Protein AF-A0A5C0SHH7-F1 (afdb_monomer_lite)

Foldseek 3Di:
DDDDQVLVLVLCQLQVCVVNLQWDFWCQADPPRDTQAQRFLDPPPDGQTQGGWTARPVQLEIAGEDEDAAEDDVVVLVSQVVSLVSQLVDDPVVVVVSCVTRNPNDSPYQAEYEYQHYDPVSVVSCVVSNYHYDHDDPCVPDPDHDPDSVSVVVVSVLVVCVQPFDVDGPVCQVVLLVVVVVLVQVLQVVLPPPQKDKDPDDDDQPADPQVQDNWGFPGARIFIGGNNFTLKGKTAGPDPLRHGDSFWTKIKGAQRCQQVCVDPDPVLSVVLQVVLVVLCVVVVFDFSDDPSRITMGIDTPVCSVDSVSVSVPVSVVSVSSVVSNVVSCVVVNDPDD

Sequence (337 aa):
MNLLEKDIEDIIYNSPWLLDERYVIPKIKGSRDEFGRQINIGRNGLNRYIDLLFKDTRDNRPVIVELKKESLIRENIAQILEYRALVVSMDDENKIKWQNEFGQNYYCPKLILVGTSASEEVKISANLSGVEIRSLVGIEDLEVNFRDINDINDKLNNWNRFLNTGNRTLEDRDEWIEEIYDWIKDIVDEYGNEEVTTINKLCTTSSRNAWITDIVFPFINIPLYYKDRCLCGLYEYYDEEISFSDEYIYFDFAVQSIRYNEYENDEVLEEMENKVNELLINKEYNILNFEDGIATVKISRSILNDYNEFKDVLIPLIDDAVYINDEIIEIFGDIEE

Radius of gyration: 27.12 Å; chains: 1; bounding box: 64×40×71 Å

Secondary structure (DSSP, 8-state):
----HHHHHHHHHH-GGGT-TTEE--S-B-GGG-BSEEEE---TT---EEEEEEEETTT--EEEEEE-SSEE-HHHHHHHHHHHHHHHT--HHHHHHHHHHHGGGGGS-EEEEEESEE-HHHHHHHHHTTEEEEE---GGG-SS---SHHHHHHHHHHHHHHHT-SSS-HHHHHHHHHHHHHHHHHHHHHH--TTEEE-SSPPP-SSS--SSSS---SS-EEEEEETTEEEEEEE---SSSS---SSEEEEEEE-HHHHTT----HHHHHHHHHHHHHHHHHTT--EEEEETTEEEEEEEGGGGG-HHHHHHHHHHHHHHHHHHHHHHHHHH-----

Structure (mmCIF, N/CA/C/O backbone):
data_AF-A0A5C0SHH7-F1
#
_entry.id   AF-A0A5C0SHH7-F1
#
loop_
_atom_site.group_PDB
_atom_site.id
_atom_site.type_symbol
_atom_site.label_atom_id
_atom_site.label_alt_id
_atom_site.label_comp_id
_atom_site.label_asym_id
_atom_site.label_entity_id
_atom_site.label_seq_id
_atom_site.pdbx_PDB_ins_code
_atom_site.Cartn_x
_atom_site.Cartn_y
_atom_site.Cartn_z
_atom_site.occupancy
_atom_site.B_iso_or_equiv
_atom_site.auth_seq_id
_atom_site.auth_comp_id
_atom_site.auth_asym_id
_atom_site.auth_atom_id
_atom_site.pdbx_PDB_model_num
ATOM 1 N N . MET A 1 1 ? 19.622 18.533 0.332 1.00 62.72 1 MET A N 1
ATOM 2 C CA . MET A 1 1 ? 20.447 17.307 0.488 1.00 62.72 1 MET A CA 1
ATOM 3 C C . MET A 1 1 ? 21.050 16.933 -0.867 1.00 62.72 1 MET A C 1
ATOM 5 O O . MET A 1 1 ? 20.374 17.137 -1.863 1.00 62.72 1 MET A O 1
ATOM 9 N N . ASN A 1 2 ? 22.298 16.453 -0.948 1.00 66.56 2 ASN A N 1
ATOM 10 C CA . ASN A 1 2 ? 22.946 16.153 -2.238 1.00 66.56 2 ASN A CA 1
ATOM 11 C C . ASN A 1 2 ? 22.972 14.637 -2.498 1.00 66.56 2 ASN A C 1
ATOM 13 O O . ASN A 1 2 ? 23.944 13.978 -2.141 1.00 66.56 2 ASN A O 1
ATOM 17 N N . LEU A 1 3 ? 21.902 14.099 -3.090 1.00 70.12 3 LEU A N 1
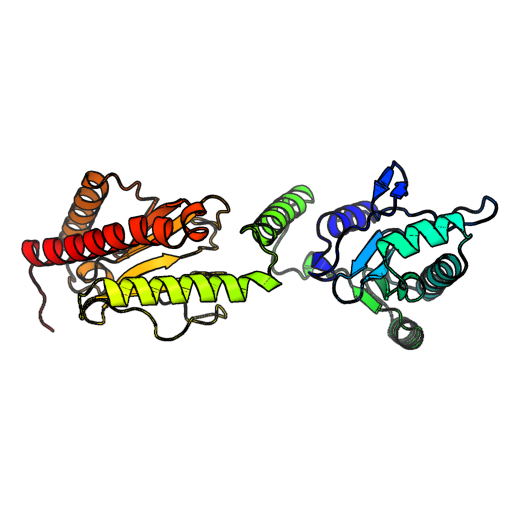ATOM 18 C CA . LEU A 1 3 ? 21.799 12.679 -3.457 1.00 70.12 3 LEU A CA 1
ATOM 19 C C . LEU A 1 3 ? 22.682 12.353 -4.669 1.00 70.12 3 LEU A C 1
ATOM 21 O O . LEU A 1 3 ? 22.804 13.158 -5.597 1.00 70.12 3 LEU A O 1
ATOM 25 N N . LEU A 1 4 ? 23.312 11.185 -4.681 1.00 79.75 4 LEU A N 1
ATOM 26 C CA . LEU A 1 4 ? 23.973 10.618 -5.855 1.00 79.75 4 LEU A CA 1
ATOM 27 C C . LEU A 1 4 ? 22.944 9.914 -6.752 1.00 79.75 4 LEU A C 1
ATOM 29 O O . LEU A 1 4 ? 21.893 9.485 -6.290 1.00 79.75 4 LEU A O 1
ATOM 33 N N . GLU A 1 5 ? 23.261 9.747 -8.038 1.00 78.75 5 GLU A N 1
ATOM 34 C CA . GLU A 1 5 ? 22.414 8.976 -8.970 1.00 78.75 5 GLU A CA 1
ATOM 35 C C . GLU A 1 5 ? 22.193 7.541 -8.476 1.00 78.75 5 GLU A C 1
ATOM 37 O O . GLU A 1 5 ? 21.086 7.020 -8.541 1.00 78.75 5 GLU A O 1
ATOM 42 N N . LYS A 1 6 ? 23.229 6.956 -7.866 1.00 85.25 6 LYS A N 1
ATOM 43 C CA . LYS A 1 6 ? 23.148 5.654 -7.208 1.00 85.25 6 LYS A CA 1
ATOM 44 C C . LYS A 1 6 ? 22.151 5.634 -6.041 1.00 85.25 6 LYS A C 1
ATOM 46 O O . LYS A 1 6 ? 21.474 4.632 -5.865 1.00 85.25 6 LYS A O 1
ATOM 51 N N . ASP A 1 7 ? 22.043 6.714 -5.266 1.00 83.25 7 ASP A N 1
ATOM 52 C CA . ASP A 1 7 ? 21.094 6.765 -4.145 1.00 83.25 7 ASP A CA 1
ATOM 53 C C . ASP A 1 7 ? 19.651 6.766 -4.674 1.00 83.25 7 ASP A C 1
ATOM 55 O O . ASP A 1 7 ? 18.785 6.094 -4.128 1.00 83.25 7 ASP A O 1
ATOM 59 N N . ILE A 1 8 ? 19.403 7.473 -5.784 1.00 83.31 8 ILE A N 1
ATOM 60 C CA . ILE A 1 8 ? 18.105 7.475 -6.477 1.00 83.31 8 ILE A CA 1
ATOM 61 C C . ILE A 1 8 ? 17.796 6.085 -7.043 1.00 83.31 8 ILE A C 1
ATOM 63 O O . ILE A 1 8 ? 16.676 5.596 -6.909 1.00 83.31 8 ILE A O 1
ATOM 67 N N . GLU A 1 9 ? 18.789 5.442 -7.658 1.00 89.06 9 GLU A N 1
ATOM 68 C CA . GLU A 1 9 ? 18.674 4.069 -8.144 1.00 89.06 9 GLU A CA 1
ATOM 69 C C . GLU A 1 9 ? 18.325 3.103 -7.004 1.00 89.06 9 GLU A C 1
ATOM 71 O O . GLU A 1 9 ? 17.389 2.321 -7.145 1.00 89.06 9 GLU A O 1
ATOM 76 N N . ASP A 1 10 ? 19.025 3.193 -5.868 1.00 88.69 10 ASP A N 1
ATOM 77 C CA . ASP A 1 10 ? 18.775 2.380 -4.673 1.00 88.69 10 ASP A CA 1
ATOM 78 C C . ASP A 1 10 ? 17.356 2.620 -4.122 1.00 88.69 10 ASP A C 1
ATOM 80 O O . ASP A 1 10 ? 16.652 1.660 -3.809 1.00 88.69 10 ASP A O 1
ATOM 84 N N . ILE A 1 11 ? 16.898 3.874 -4.052 1.00 87.06 11 ILE A N 1
ATOM 85 C CA . ILE A 1 11 ? 15.542 4.224 -3.599 1.00 87.06 11 ILE A CA 1
ATOM 86 C C . ILE A 1 11 ? 14.476 3.590 -4.501 1.00 87.06 11 ILE A C 1
ATOM 88 O O . ILE A 1 11 ? 13.588 2.893 -4.009 1.00 87.06 11 ILE A O 1
ATOM 92 N N . ILE A 1 12 ? 14.563 3.806 -5.818 1.00 89.25 12 ILE A N 1
ATOM 93 C CA . ILE A 1 12 ? 13.553 3.326 -6.773 1.00 89.25 12 ILE A CA 1
ATOM 94 C C . ILE A 1 12 ? 13.583 1.798 -6.868 1.00 89.25 12 ILE A C 1
ATOM 96 O O . ILE A 1 12 ? 12.531 1.168 -6.924 1.00 89.25 12 ILE A O 1
ATOM 100 N N . TYR A 1 13 ? 14.769 1.185 -6.858 1.00 91.50 13 TYR A N 1
ATOM 101 C CA . TYR A 1 13 ? 14.910 -0.269 -6.897 1.00 91.50 13 TYR A CA 1
ATOM 102 C C . TYR A 1 13 ? 14.240 -0.949 -5.698 1.00 91.50 13 TYR A C 1
ATOM 104 O O . TYR A 1 13 ? 13.541 -1.946 -5.868 1.00 91.50 13 TYR A O 1
ATOM 112 N N . ASN A 1 14 ? 14.424 -0.391 -4.499 1.00 88.25 14 ASN A N 1
ATOM 113 C CA . ASN A 1 14 ? 13.832 -0.927 -3.274 1.00 88.25 14 ASN A CA 1
ATOM 114 C C . ASN A 1 14 ? 12.362 -0.524 -3.085 1.00 88.25 14 ASN A C 1
ATOM 116 O O . ASN A 1 14 ? 11.688 -1.098 -2.237 1.00 88.25 14 ASN A O 1
ATOM 120 N N . SER A 1 15 ? 11.863 0.450 -3.852 1.00 87.06 15 SER A N 1
ATOM 121 C CA . SER A 1 15 ? 10.484 0.946 -3.766 1.00 87.06 15 SER A CA 1
ATOM 122 C C . SER A 1 15 ? 9.886 1.196 -5.164 1.00 87.06 15 SER A C 1
ATOM 124 O O . SER A 1 15 ? 9.603 2.346 -5.512 1.00 87.06 15 SER A O 1
ATOM 126 N N . PRO A 1 16 ? 9.676 0.154 -6.001 1.00 88.62 16 PRO A N 1
ATOM 127 C CA . PRO A 1 16 ? 9.214 0.329 -7.387 1.00 88.62 16 PRO A CA 1
ATOM 128 C C . PRO A 1 16 ? 7.859 1.041 -7.512 1.00 88.62 16 PRO A C 1
ATOM 130 O O . PRO A 1 16 ? 7.596 1.702 -8.520 1.00 88.62 16 PRO A O 1
ATOM 133 N N . TRP A 1 17 ? 7.033 0.962 -6.463 1.00 83.56 17 TRP A N 1
ATOM 134 C CA . TRP A 1 17 ? 5.740 1.641 -6.345 1.00 83.56 17 TRP A CA 1
ATOM 135 C C . TRP A 1 17 ? 5.834 3.171 -6.436 1.00 83.56 17 TRP A C 1
ATOM 137 O O . TRP A 1 17 ? 4.855 3.815 -6.800 1.00 83.56 17 TRP A O 1
ATOM 147 N N . LEU A 1 18 ? 7.017 3.760 -6.202 1.00 83.88 18 LEU A N 1
ATOM 148 C CA . LEU A 1 18 ? 7.277 5.183 -6.466 1.00 83.88 18 LEU A CA 1
ATOM 149 C C . LEU A 1 18 ? 7.069 5.551 -7.946 1.00 83.88 18 LEU A C 1
ATOM 151 O O . LEU A 1 18 ? 6.826 6.712 -8.280 1.00 83.88 18 LEU A O 1
ATOM 155 N N . LEU A 1 19 ? 7.182 4.571 -8.846 1.00 86.88 19 LEU A N 1
ATOM 156 C CA . LEU A 1 19 ? 6.855 4.719 -10.259 1.00 86.88 19 LEU A CA 1
ATOM 157 C C . LEU A 1 19 ? 5.445 4.192 -10.554 1.00 86.88 19 LEU A C 1
ATOM 159 O O . LEU A 1 19 ? 4.655 4.893 -11.187 1.00 86.88 19 LEU A O 1
ATOM 163 N N . ASP A 1 20 ? 5.120 2.978 -10.121 1.00 86.81 20 ASP A N 1
ATOM 164 C CA . ASP A 1 20 ? 3.790 2.380 -10.285 1.00 86.81 20 ASP A CA 1
ATOM 165 C C . ASP A 1 20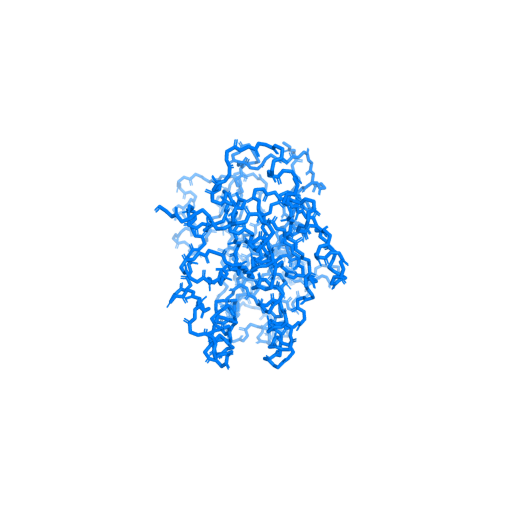 ? 3.657 1.176 -9.342 1.00 86.81 20 ASP A C 1
ATOM 167 O O . ASP A 1 20 ? 4.569 0.350 -9.270 1.00 86.81 20 ASP A O 1
ATOM 171 N N . GLU A 1 21 ? 2.536 1.054 -8.627 1.00 80.25 21 GLU A N 1
ATOM 172 C CA . GLU A 1 21 ? 2.278 -0.027 -7.657 1.00 80.25 21 GLU A CA 1
ATOM 173 C C . GLU A 1 21 ? 2.362 -1.436 -8.271 1.00 80.25 21 GLU A C 1
ATOM 175 O O . GLU A 1 21 ? 2.629 -2.412 -7.574 1.00 80.25 21 GLU A O 1
ATOM 180 N N . ARG A 1 22 ? 2.189 -1.542 -9.594 1.00 85.12 22 ARG A N 1
ATOM 181 C CA . ARG A 1 22 ? 2.182 -2.805 -10.346 1.00 85.12 22 ARG A CA 1
ATOM 182 C C . ARG A 1 22 ? 3.550 -3.181 -10.903 1.00 85.12 22 ARG A C 1
ATOM 184 O O . ARG A 1 22 ? 3.676 -4.163 -11.641 1.00 85.12 22 ARG A O 1
ATOM 191 N N . TYR A 1 23 ? 4.579 -2.384 -10.625 1.00 92.56 23 TYR A N 1
ATOM 192 C CA . TYR A 1 23 ? 5.938 -2.677 -11.057 1.00 92.56 23 TYR A CA 1
ATOM 193 C C . TYR A 1 23 ? 6.623 -3.608 -10.066 1.00 92.56 23 TYR A C 1
ATOM 195 O O . TYR A 1 23 ? 6.760 -3.312 -8.885 1.00 92.56 23 TYR A O 1
ATOM 203 N N . VAL A 1 24 ? 7.107 -4.738 -10.578 1.00 92.75 24 VAL A N 1
ATOM 204 C CA . VAL A 1 24 ? 7.846 -5.734 -9.797 1.00 92.75 24 VAL A CA 1
ATOM 205 C C . VAL A 1 24 ? 9.228 -5.971 -10.392 1.00 92.75 24 VAL A C 1
ATOM 207 O O . VAL A 1 24 ? 9.452 -5.768 -11.588 1.00 92.75 24 VAL A O 1
ATOM 210 N N . ILE A 1 25 ? 10.175 -6.419 -9.568 1.00 95.81 25 ILE A N 1
ATOM 211 C CA . ILE A 1 25 ? 11.531 -6.746 -10.023 1.00 95.81 25 ILE A CA 1
ATOM 212 C C . ILE A 1 25 ? 11.481 -8.046 -10.857 1.00 95.81 25 ILE A C 1
ATOM 214 O O . ILE A 1 25 ? 11.070 -9.088 -10.341 1.00 95.81 25 ILE A O 1
ATOM 218 N N . PRO A 1 26 ? 11.894 -8.029 -12.138 1.00 96.38 26 PRO A N 1
ATOM 219 C CA . PRO A 1 26 ? 11.845 -9.185 -13.020 1.00 96.38 26 PRO A CA 1
ATOM 220 C C . PRO A 1 26 ? 13.000 -10.140 -12.746 1.00 96.38 26 PRO A C 1
ATOM 222 O O . PRO A 1 26 ? 14.091 -9.728 -12.356 1.00 96.38 26 PRO A O 1
ATOM 225 N N . LYS A 1 27 ? 12.847 -11.413 -13.113 1.00 95.69 27 LYS A N 1
ATOM 226 C CA . LYS A 1 27 ? 13.907 -12.436 -12.980 1.00 95.69 27 LYS A CA 1
ATOM 227 C C . LYS A 1 27 ? 15.004 -12.343 -14.054 1.00 95.69 27 LYS A C 1
ATOM 229 O O . LYS A 1 27 ? 15.600 -13.343 -14.463 1.00 95.69 27 LYS A O 1
ATOM 234 N N . ILE A 1 28 ? 15.327 -11.131 -14.501 1.00 94.75 28 ILE A N 1
ATOM 235 C CA . ILE A 1 28 ? 16.444 -10.852 -15.406 1.00 94.75 28 ILE A CA 1
ATOM 236 C C . ILE A 1 28 ? 17.625 -10.333 -14.598 1.00 94.75 28 ILE A C 1
ATOM 238 O O . ILE A 1 28 ? 17.608 -9.213 -14.108 1.00 94.75 28 ILE A O 1
ATOM 242 N N . LYS A 1 29 ? 18.665 -11.156 -14.473 1.00 93.12 29 LYS A N 1
ATOM 243 C CA . LYS A 1 29 ? 19.927 -10.751 -13.843 1.00 93.12 29 LYS A CA 1
ATOM 244 C C . LYS A 1 29 ? 20.678 -9.706 -14.665 1.00 93.12 29 LYS A C 1
ATOM 246 O O . LYS A 1 29 ? 20.851 -9.912 -15.870 1.00 93.12 29 LYS A O 1
ATOM 251 N N . GLY A 1 30 ? 21.171 -8.672 -13.999 1.00 90.06 30 GLY A N 1
ATOM 252 C CA . GLY A 1 30 ? 22.152 -7.731 -14.516 1.00 90.06 30 GLY A CA 1
ATOM 253 C C . GLY A 1 30 ? 23.492 -7.872 -13.813 1.00 90.06 30 GLY A C 1
ATOM 254 O O . GLY A 1 30 ? 24.002 -8.979 -13.619 1.00 90.06 30 GLY A O 1
ATOM 255 N N . SER A 1 31 ? 24.100 -6.738 -13.482 1.00 86.19 31 SER A N 1
ATOM 256 C CA . SER A 1 31 ? 25.417 -6.708 -12.851 1.00 86.19 31 SER A CA 1
ATOM 257 C C . SER A 1 31 ? 25.362 -7.270 -11.427 1.00 86.19 31 SER A C 1
ATOM 259 O O . SER A 1 31 ? 24.367 -7.120 -10.730 1.00 86.19 31 SER A O 1
ATOM 261 N N . ARG A 1 32 ? 26.445 -7.928 -10.985 1.00 84.62 32 ARG A N 1
ATOM 262 C CA . ARG A 1 32 ? 26.576 -8.502 -9.625 1.00 84.62 32 ARG A CA 1
ATOM 263 C C . ARG A 1 32 ? 25.482 -9.510 -9.236 1.00 84.62 32 ARG A C 1
ATOM 265 O O . ARG A 1 32 ? 25.215 -9.682 -8.054 1.00 84.62 32 ARG A O 1
ATOM 272 N N . ASP A 1 33 ? 24.887 -10.185 -10.222 1.00 85.56 33 ASP A N 1
ATOM 273 C CA . ASP A 1 33 ? 23.789 -11.146 -10.032 1.00 85.56 33 ASP A CA 1
ATOM 274 C C . ASP A 1 33 ? 22.490 -10.543 -9.458 1.00 85.56 33 ASP A C 1
ATOM 276 O O . ASP A 1 33 ? 21.582 -11.292 -9.093 1.00 85.56 33 ASP A O 1
ATOM 280 N N . GLU A 1 34 ? 22.358 -9.213 -9.444 1.00 91.75 34 GLU A N 1
ATOM 281 C CA . GLU A 1 34 ? 21.134 -8.529 -9.025 1.00 91.75 34 GLU A CA 1
ATOM 282 C C . GLU A 1 34 ? 20.069 -8.609 -10.127 1.00 91.75 34 GLU A C 1
ATOM 284 O O . GLU A 1 34 ? 20.360 -8.508 -11.323 1.00 91.75 34 GLU A O 1
ATOM 289 N N . PHE A 1 35 ? 18.818 -8.834 -9.737 1.00 96.00 35 PHE A N 1
ATOM 290 C CA . PHE A 1 35 ? 17.689 -8.888 -10.660 1.00 96.00 35 PHE A CA 1
ATOM 291 C C . PHE A 1 35 ? 17.214 -7.478 -11.005 1.00 96.00 35 PHE A C 1
ATOM 293 O O . PHE A 1 35 ? 17.194 -6.620 -10.140 1.00 96.00 35 PHE A O 1
ATOM 300 N N . GLY A 1 36 ? 16.843 -7.215 -12.257 1.00 95.81 36 GLY A N 1
ATOM 301 C CA . GLY A 1 36 ? 16.252 -5.936 -12.663 1.00 95.81 36 GLY A CA 1
ATOM 302 C C . GLY A 1 36 ? 17.178 -4.716 -12.585 1.00 95.81 36 GLY A C 1
ATOM 303 O O . GLY A 1 36 ? 16.717 -3.610 -12.824 1.00 95.81 36 GLY A O 1
ATOM 304 N N . ARG A 1 37 ? 18.469 -4.876 -12.279 1.00 95.25 37 ARG A N 1
ATOM 305 C CA . ARG A 1 37 ? 19.387 -3.756 -12.040 1.00 95.25 37 ARG A CA 1
ATOM 306 C C . ARG A 1 37 ? 20.651 -3.850 -12.880 1.00 95.25 37 ARG A C 1
ATOM 308 O O . ARG A 1 37 ? 21.265 -4.915 -12.955 1.00 95.25 37 ARG A O 1
ATOM 315 N N . GLN A 1 38 ? 21.060 -2.735 -13.491 1.00 94.12 38 GLN A N 1
ATOM 316 C CA . GLN A 1 38 ? 22.278 -2.640 -14.303 1.00 94.12 38 GLN A CA 1
ATOM 317 C C . GLN A 1 38 ? 22.349 -3.788 -15.329 1.00 94.12 38 GLN A C 1
ATOM 319 O O . GLN A 1 38 ? 23.304 -4.578 -15.354 1.00 94.12 38 GLN A O 1
ATOM 324 N N . ILE A 1 39 ? 21.288 -3.933 -16.133 1.00 94.50 39 ILE A N 1
ATOM 325 C CA . ILE A 1 39 ? 21.103 -5.046 -17.076 1.00 94.50 39 ILE A CA 1
ATOM 326 C C . ILE A 1 39 ? 21.935 -4.803 -18.332 1.00 94.50 39 ILE A C 1
ATOM 328 O O . ILE A 1 39 ? 21.655 -3.870 -19.084 1.00 94.50 39 ILE A O 1
ATOM 332 N N . ASN A 1 40 ? 22.923 -5.662 -18.604 1.00 92.25 40 ASN A N 1
ATOM 333 C CA . ASN A 1 40 ? 23.698 -5.559 -19.840 1.00 92.25 40 ASN A CA 1
ATOM 334 C C . ASN A 1 40 ? 22.876 -6.050 -21.038 1.00 92.25 40 ASN A C 1
ATOM 336 O O . ASN A 1 40 ? 22.551 -7.230 -21.138 1.00 92.25 40 ASN A O 1
ATOM 340 N N . ILE A 1 41 ? 22.588 -5.143 -21.961 1.00 90.50 41 ILE A N 1
ATOM 341 C CA . ILE A 1 41 ? 21.897 -5.393 -23.234 1.00 90.50 41 ILE A CA 1
ATOM 342 C C . ILE A 1 41 ? 22.811 -5.149 -24.442 1.00 90.50 41 ILE A C 1
ATOM 344 O O . ILE A 1 41 ? 22.369 -5.151 -25.593 1.00 90.50 41 ILE A O 1
ATOM 348 N N . GLY A 1 42 ? 24.091 -4.886 -24.185 1.00 85.31 42 GLY A N 1
ATOM 349 C CA . GLY A 1 42 ? 25.080 -4.639 -25.216 1.00 85.31 42 GLY A CA 1
ATOM 350 C C . GLY A 1 42 ? 25.439 -5.893 -26.019 1.00 85.31 42 GLY A C 1
ATOM 351 O O . GLY A 1 42 ? 25.194 -7.026 -25.608 1.00 85.31 42 GLY A O 1
ATOM 352 N N . ARG A 1 43 ? 26.0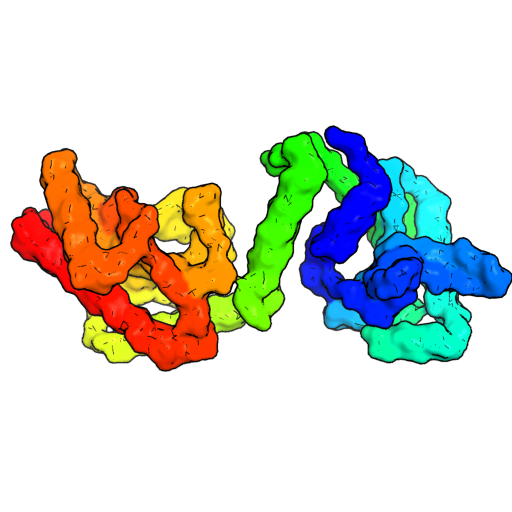25 -5.690 -27.205 1.00 79.75 43 ARG A N 1
ATOM 353 C CA . ARG A 1 43 ? 26.445 -6.768 -28.116 1.00 79.75 43 ARG A CA 1
ATOM 354 C C . ARG A 1 43 ? 27.898 -6.654 -28.514 1.00 79.75 43 ARG A C 1
ATOM 356 O O . ARG A 1 43 ? 28.458 -5.563 -28.537 1.00 79.75 43 ARG A O 1
ATOM 363 N N . ASN A 1 44 ? 28.475 -7.782 -28.931 1.00 74.31 44 ASN A N 1
ATOM 364 C CA . ASN A 1 44 ? 29.803 -7.840 -29.547 1.00 74.31 44 ASN A CA 1
ATOM 365 C C . ASN A 1 44 ? 30.896 -7.184 -28.681 1.00 74.31 44 ASN A C 1
ATOM 367 O O . ASN A 1 44 ? 31.784 -6.511 -29.197 1.00 74.31 44 ASN A O 1
ATOM 371 N N . GLY A 1 45 ? 30.807 -7.344 -27.356 1.00 69.88 45 GLY A N 1
ATOM 372 C CA . GLY A 1 45 ? 31.752 -6.761 -26.398 1.00 69.88 45 GLY A CA 1
ATOM 373 C C . GLY A 1 45 ? 31.528 -5.279 -26.077 1.00 69.88 45 GLY A C 1
ATOM 374 O O . GLY A 1 45 ? 32.274 -4.724 -25.274 1.00 69.88 45 GLY A O 1
ATOM 375 N N . LEU A 1 46 ? 30.512 -4.631 -26.659 1.00 80.69 46 LEU A N 1
ATOM 376 C CA . LEU A 1 46 ? 30.062 -3.314 -26.214 1.00 80.69 46 LEU A CA 1
ATOM 377 C C . LEU A 1 46 ? 29.181 -3.481 -24.983 1.00 80.69 46 LEU A C 1
ATOM 379 O O . LEU A 1 46 ? 28.213 -4.232 -25.020 1.00 80.69 46 LEU A O 1
ATOM 383 N N . ASN A 1 47 ? 29.496 -2.748 -23.922 1.00 85.44 47 ASN A N 1
ATOM 384 C CA . ASN A 1 47 ? 28.681 -2.712 -22.719 1.00 85.44 47 ASN A CA 1
ATOM 385 C C . ASN A 1 47 ? 27.630 -1.598 -22.824 1.00 85.44 47 ASN A C 1
ATOM 387 O O . ASN A 1 47 ? 27.956 -0.436 -23.102 1.00 85.44 47 ASN A O 1
ATOM 391 N N . ARG A 1 48 ? 26.367 -1.969 -22.610 1.00 92.19 48 ARG A N 1
ATOM 392 C CA . ARG A 1 48 ? 25.218 -1.062 -22.532 1.00 92.19 48 ARG A CA 1
ATOM 393 C C . ARG A 1 48 ? 24.336 -1.544 -21.402 1.00 92.19 48 ARG A C 1
ATOM 395 O O . ARG A 1 48 ? 23.852 -2.669 -21.472 1.00 92.19 48 ARG A O 1
ATOM 402 N N . TYR A 1 49 ? 24.169 -0.720 -20.381 1.00 93.88 49 TYR A N 1
ATOM 403 C CA . TYR A 1 49 ? 23.462 -1.098 -19.170 1.00 93.88 49 TYR A CA 1
ATOM 404 C C . TYR A 1 49 ? 22.175 -0.298 -19.066 1.00 93.88 49 TYR A C 1
ATOM 406 O O . TYR A 1 49 ? 22.209 0.920 -19.167 1.00 93.88 49 TYR A O 1
ATOM 414 N N . ILE A 1 50 ? 21.059 -0.997 -18.892 1.00 95.75 50 ILE A N 1
ATOM 415 C CA . ILE A 1 50 ? 19.827 -0.386 -18.398 1.00 95.75 50 ILE A CA 1
ATOM 416 C C . ILE A 1 50 ? 20.003 -0.189 -16.893 1.00 95.75 50 ILE A C 1
ATOM 418 O O . ILE A 1 50 ? 20.322 -1.174 -16.221 1.00 95.75 50 ILE A O 1
ATOM 422 N N . ASP A 1 51 ? 19.753 1.017 -16.377 1.00 95.62 51 ASP A N 1
ATOM 423 C CA . ASP A 1 51 ? 19.858 1.294 -14.939 1.00 95.62 51 ASP A CA 1
ATOM 424 C C . ASP A 1 51 ? 18.909 0.403 -14.135 1.00 95.62 51 ASP A C 1
ATOM 426 O O . ASP A 1 51 ? 19.353 -0.431 -13.344 1.00 95.62 51 ASP A O 1
ATOM 430 N N . LEU A 1 52 ? 17.604 0.514 -14.408 1.00 97.50 52 LEU A N 1
ATOM 431 C CA . LEU A 1 52 ? 16.567 -0.288 -13.767 1.00 97.50 52 LEU A CA 1
ATOM 432 C C . LEU A 1 52 ? 15.607 -0.882 -14.804 1.00 97.50 52 LEU A C 1
ATOM 434 O O . LEU A 1 52 ? 15.190 -0.238 -15.768 1.00 97.50 52 LEU A O 1
ATOM 438 N N . LEU A 1 53 ? 15.250 -2.140 -14.594 1.00 97.94 53 LEU A N 1
ATOM 439 C CA . LEU A 1 53 ? 14.304 -2.906 -15.385 1.00 97.94 53 LEU A CA 1
ATOM 440 C C . LEU A 1 53 ? 13.247 -3.465 -14.437 1.00 97.94 53 LEU A C 1
ATOM 442 O O . LEU A 1 53 ? 13.563 -4.295 -13.588 1.00 97.94 53 LEU A O 1
ATOM 446 N N . PHE A 1 54 ? 11.995 -3.065 -14.637 1.00 97.94 54 PHE A N 1
ATOM 447 C CA . PHE A 1 54 ? 10.843 -3.640 -13.947 1.00 97.94 54 PHE A CA 1
ATOM 448 C C . PHE A 1 54 ? 9.987 -4.481 -14.895 1.00 97.94 54 PHE A C 1
ATOM 450 O O . PHE A 1 54 ? 10.128 -4.428 -16.122 1.00 97.94 54 PHE A O 1
ATOM 457 N N . LYS A 1 55 ? 9.082 -5.268 -14.322 1.00 97.31 55 LYS A N 1
ATOM 458 C CA . LYS A 1 55 ? 7.976 -5.915 -15.018 1.00 97.31 55 LYS A CA 1
ATOM 459 C C . LYS A 1 55 ? 6.681 -5.250 -14.591 1.00 97.31 55 LYS A C 1
ATOM 461 O O . LYS A 1 55 ? 6.410 -5.157 -13.400 1.00 97.31 55 LYS A O 1
ATOM 466 N N . ASP A 1 56 ? 5.876 -4.848 -15.562 1.00 95.38 56 ASP A N 1
ATOM 467 C CA . ASP A 1 56 ? 4.501 -4.442 -15.303 1.00 95.38 56 ASP A CA 1
ATOM 468 C C . ASP A 1 56 ? 3.598 -5.677 -15.245 1.00 95.38 56 ASP A C 1
ATOM 470 O O . ASP A 1 56 ? 3.518 -6.439 -16.216 1.00 95.38 56 ASP A O 1
ATOM 474 N N . THR A 1 57 ? 2.926 -5.900 -14.118 1.00 91.50 57 THR A N 1
ATOM 475 C CA . THR A 1 57 ? 2.052 -7.067 -13.931 1.00 91.50 57 THR A CA 1
ATOM 476 C C . THR A 1 57 ? 0.756 -6.993 -14.746 1.00 91.50 57 THR A C 1
ATOM 478 O O . THR A 1 57 ? 0.195 -8.043 -15.055 1.00 91.50 57 THR A O 1
ATOM 481 N N . ARG A 1 58 ? 0.320 -5.804 -15.197 1.00 90.25 58 ARG A N 1
ATOM 482 C CA . ARG A 1 58 ? -0.914 -5.617 -15.995 1.00 90.25 58 ARG A CA 1
ATOM 483 C C . ARG A 1 58 ? -0.858 -6.322 -17.337 1.00 90.25 58 ARG A C 1
ATOM 485 O O . ARG A 1 58 ? -1.833 -6.903 -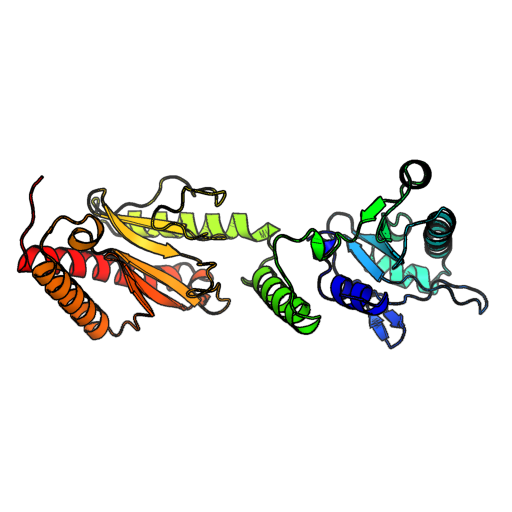17.802 1.00 90.25 58 ARG A O 1
ATOM 492 N N . ASP A 1 59 ? 0.280 -6.183 -18.003 1.00 93.62 59 ASP A N 1
ATOM 493 C CA . ASP A 1 59 ? 0.451 -6.576 -19.398 1.00 93.62 59 ASP A CA 1
ATOM 494 C C . ASP A 1 59 ? 1.747 -7.360 -19.638 1.00 93.62 59 ASP A C 1
ATOM 496 O O . ASP A 1 59 ? 2.067 -7.688 -20.780 1.00 93.62 59 ASP A O 1
ATOM 500 N N . ASN A 1 60 ? 2.475 -7.720 -18.578 1.00 94.69 60 ASN A N 1
ATOM 501 C CA . ASN A 1 60 ? 3.755 -8.425 -18.628 1.00 94.69 60 ASN A CA 1
ATOM 502 C C . ASN A 1 60 ? 4.828 -7.702 -19.461 1.00 94.69 60 ASN A C 1
ATOM 504 O O . ASN A 1 60 ? 5.760 -8.345 -19.944 1.00 94.69 60 ASN A O 1
ATOM 508 N N . ARG A 1 61 ? 4.733 -6.382 -19.659 1.00 96.62 61 ARG A N 1
ATOM 509 C CA . ARG A 1 61 ? 5.738 -5.636 -20.428 1.00 96.62 61 ARG A CA 1
ATOM 510 C C . ARG A 1 61 ? 6.971 -5.320 -19.577 1.00 96.62 61 ARG A C 1
ATOM 512 O O . ARG A 1 61 ? 6.835 -5.005 -18.394 1.00 96.62 61 ARG A O 1
ATOM 519 N N . PRO A 1 62 ? 8.175 -5.335 -20.175 1.00 97.69 62 PRO A N 1
ATOM 520 C CA . PRO A 1 62 ? 9.351 -4.773 -19.534 1.00 97.69 62 PRO A CA 1
ATOM 521 C C . PRO A 1 62 ? 9.212 -3.254 -19.426 1.00 97.69 62 PRO A C 1
ATOM 523 O O . PRO A 1 62 ? 8.780 -2.590 -20.371 1.00 97.69 62 PRO A O 1
ATOM 526 N N . VAL A 1 63 ? 9.615 -2.704 -18.291 1.00 98.25 63 VAL A N 1
ATOM 527 C CA . VAL A 1 63 ? 9.680 -1.265 -18.037 1.00 98.25 63 VAL A CA 1
ATOM 528 C C . VAL A 1 63 ? 11.147 -0.902 -17.892 1.00 98.25 63 VAL A C 1
ATOM 530 O O . VAL A 1 63 ? 11.792 -1.285 -16.921 1.00 98.25 63 VAL A O 1
ATOM 533 N N . ILE A 1 64 ? 11.684 -0.217 -18.893 1.00 98.19 64 ILE A N 1
ATOM 534 C CA . ILE A 1 64 ? 13.072 0.237 -18.927 1.00 98.19 64 ILE A CA 1
ATOM 535 C C . ILE A 1 64 ? 13.100 1.636 -18.330 1.00 98.19 64 ILE A C 1
ATOM 537 O O . ILE A 1 64 ? 12.424 2.535 -18.836 1.00 98.19 64 ILE A O 1
ATOM 541 N N . VAL A 1 65 ? 13.890 1.808 -17.279 1.00 97.56 65 VAL A N 1
ATOM 542 C CA . VAL A 1 65 ? 14.069 3.076 -16.585 1.00 97.56 65 VAL A CA 1
ATOM 543 C C . VAL A 1 65 ? 15.530 3.493 -16.715 1.00 97.56 65 VAL A C 1
ATOM 545 O O . VAL A 1 65 ? 16.433 2.715 -16.414 1.00 97.56 65 VAL A O 1
ATOM 548 N N . GLU A 1 66 ? 15.750 4.719 -17.175 1.00 96.38 66 GLU A N 1
ATOM 549 C CA . GLU A 1 66 ? 17.068 5.359 -17.215 1.00 96.38 66 GLU A CA 1
ATOM 550 C C . GLU A 1 66 ? 17.029 6.602 -16.323 1.00 96.38 66 GLU A C 1
ATOM 552 O O . GLU A 1 66 ? 16.100 7.418 -16.400 1.00 96.38 66 GLU A O 1
ATOM 557 N N . LEU A 1 67 ? 18.038 6.726 -15.466 1.00 93.69 67 LEU A N 1
ATOM 558 C CA . LEU A 1 67 ? 18.119 7.746 -14.433 1.00 93.69 67 LEU A CA 1
ATOM 559 C C . LEU A 1 67 ? 19.134 8.818 -14.830 1.00 93.69 67 LEU A C 1
ATOM 561 O O . LEU A 1 67 ? 20.205 8.541 -15.374 1.00 93.69 67 LEU A O 1
ATOM 565 N N . LYS A 1 68 ? 18.805 10.075 -14.538 1.00 91.38 68 LYS A N 1
ATOM 566 C CA . LYS A 1 68 ? 19.735 11.198 -14.621 1.00 91.38 68 LYS A CA 1
ATOM 567 C C . LYS A 1 68 ? 19.604 12.049 -13.377 1.00 91.38 68 LYS A C 1
ATOM 569 O O . LYS A 1 68 ? 18.528 12.535 -13.053 1.00 91.38 68 LYS 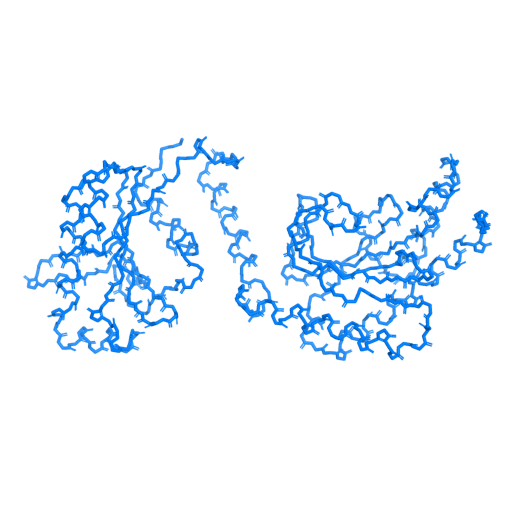A O 1
ATOM 574 N N . LYS A 1 69 ? 20.719 12.311 -12.703 1.00 83.56 69 LYS A N 1
ATOM 575 C CA . LYS A 1 69 ? 20.725 13.286 -11.603 1.00 83.56 69 LYS A CA 1
ATOM 576 C C . LYS A 1 69 ? 20.414 14.720 -12.068 1.00 83.56 69 LYS A C 1
ATOM 578 O O . LYS A 1 69 ? 19.945 15.541 -11.287 1.00 83.56 69 LYS A O 1
ATOM 583 N N . GLU A 1 70 ? 20.698 15.044 -13.324 1.00 87.12 70 GLU A N 1
ATOM 584 C CA . GLU A 1 70 ? 20.571 16.399 -13.869 1.00 87.12 70 GLU A CA 1
ATOM 585 C C . GLU A 1 70 ? 19.263 16.603 -14.651 1.00 87.12 70 GLU A C 1
ATOM 587 O O . GLU A 1 70 ? 18.356 15.766 -14.628 1.00 87.12 70 GLU A O 1
ATOM 592 N N . SER A 1 71 ? 19.141 17.762 -15.303 1.00 90.44 71 SER A N 1
ATOM 593 C CA . SER A 1 71 ? 18.053 18.026 -16.242 1.00 90.44 71 SER A CA 1
ATOM 594 C C . SER A 1 71 ? 18.184 17.111 -17.458 1.00 90.44 71 SER A C 1
ATOM 596 O O . SER A 1 71 ? 19.280 16.913 -17.983 1.00 90.44 71 SER A O 1
ATOM 598 N N . LEU A 1 72 ? 17.063 16.564 -17.916 1.00 94.25 72 LEU A N 1
ATOM 599 C CA . LEU A 1 72 ? 17.024 15.661 -19.055 1.00 94.25 72 LEU A CA 1
ATOM 600 C C . LEU A 1 72 ? 17.301 16.416 -20.356 1.00 94.25 72 LEU A C 1
ATOM 602 O O . LEU A 1 72 ? 16.705 17.458 -20.640 1.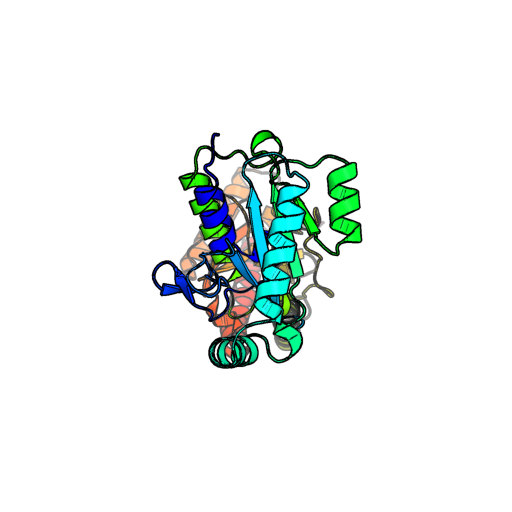00 94.25 72 LEU A O 1
ATOM 606 N N . ILE A 1 73 ? 18.166 15.829 -21.178 1.00 96.44 73 ILE A N 1
ATOM 607 C CA . ILE A 1 73 ? 18.538 16.305 -22.512 1.00 96.44 73 ILE A CA 1
ATOM 608 C C . ILE A 1 73 ? 18.130 15.286 -23.584 1.00 96.44 73 ILE A C 1
ATOM 610 O O . ILE A 1 73 ? 17.783 14.137 -23.297 1.00 96.44 73 ILE A O 1
ATOM 614 N N . ARG A 1 74 ? 18.152 15.693 -24.859 1.00 94.31 74 ARG A N 1
ATOM 615 C CA . ARG A 1 74 ? 17.704 14.844 -25.982 1.00 94.31 74 ARG A CA 1
ATOM 616 C C . ARG A 1 74 ? 18.522 13.563 -26.122 1.00 94.31 74 ARG A C 1
ATOM 618 O O . ARG A 1 74 ? 17.994 12.540 -26.548 1.00 94.31 74 ARG A O 1
ATOM 625 N N . GLU A 1 75 ? 19.789 13.606 -25.745 1.00 96.62 75 GLU A N 1
ATOM 626 C CA . GLU A 1 75 ? 20.700 12.470 -25.740 1.00 96.62 75 GLU A CA 1
ATOM 627 C C . GLU A 1 75 ? 20.193 11.357 -24.814 1.00 96.62 75 GLU A C 1
ATOM 629 O O . GLU A 1 75 ? 20.331 10.185 -25.152 1.00 96.62 75 GLU A O 1
ATOM 634 N N . ASN A 1 76 ? 19.517 11.697 -23.709 1.00 96.00 76 ASN A N 1
ATOM 635 C CA . ASN A 1 76 ? 18.921 10.699 -22.817 1.00 96.00 76 ASN A CA 1
ATOM 636 C C . ASN A 1 76 ? 17.740 9.977 -23.485 1.00 96.00 76 ASN A C 1
ATOM 638 O O . ASN A 1 76 ? 17.587 8.767 -23.338 1.00 96.00 76 ASN A O 1
ATOM 642 N N . ILE A 1 77 ? 16.948 10.691 -24.296 1.00 97.25 77 ILE A N 1
ATOM 643 C CA . ILE A 1 77 ? 15.889 10.086 -25.123 1.00 97.25 77 ILE A CA 1
ATOM 644 C C . ILE A 1 77 ? 16.508 9.129 -26.146 1.00 97.25 77 ILE A C 1
ATOM 646 O O . ILE A 1 77 ? 16.031 8.010 -26.320 1.00 97.25 77 ILE A O 1
ATOM 650 N N . ALA A 1 78 ? 17.588 9.539 -26.813 1.00 96.88 78 ALA A N 1
ATOM 651 C CA . ALA A 1 78 ? 18.276 8.679 -27.773 1.00 96.88 78 ALA A CA 1
ATOM 652 C C . ALA A 1 78 ? 18.821 7.402 -27.109 1.00 96.88 78 ALA A C 1
ATOM 654 O O . ALA A 1 78 ? 18.660 6.313 -27.657 1.00 96.88 78 ALA A O 1
ATOM 655 N N . GLN A 1 79 ? 19.398 7.533 -25.915 1.00 95.81 79 GLN A N 1
ATOM 656 C CA . GLN A 1 79 ? 19.951 6.430 -25.133 1.00 95.81 79 GLN A CA 1
ATOM 657 C C . GLN A 1 79 ? 18.883 5.388 -24.762 1.00 95.81 79 GLN A C 1
ATOM 659 O O . GLN A 1 79 ? 19.043 4.206 -25.059 1.00 95.81 79 GLN A O 1
ATOM 664 N N . ILE A 1 80 ? 17.741 5.803 -24.204 1.00 97.06 80 ILE A N 1
ATOM 665 C CA . ILE A 1 80 ? 16.686 4.845 -23.833 1.00 97.06 80 ILE A CA 1
ATOM 666 C C . ILE A 1 80 ? 16.006 4.208 -25.063 1.00 97.06 80 ILE A C 1
ATOM 668 O O . ILE A 1 80 ? 15.579 3.050 -25.032 1.00 97.06 80 ILE A O 1
ATOM 672 N N . LEU A 1 81 ? 15.953 4.920 -26.195 1.00 97.00 81 LEU A N 1
ATOM 673 C CA . LEU A 1 81 ? 15.499 4.356 -27.471 1.00 97.00 81 LEU A CA 1
ATOM 674 C C . LEU A 1 81 ? 16.494 3.334 -28.046 1.00 97.00 81 LEU A C 1
ATOM 676 O O . LEU A 1 81 ? 16.059 2.329 -28.618 1.00 97.00 81 LEU A O 1
ATOM 680 N N . GLU A 1 82 ? 17.803 3.555 -27.880 1.00 95.50 82 GLU A N 1
ATOM 681 C CA . GLU A 1 82 ? 18.847 2.569 -28.198 1.00 95.50 82 GLU A CA 1
ATOM 682 C C . GLU A 1 82 ? 18.617 1.290 -27.388 1.00 95.50 82 GLU A C 1
ATOM 684 O O . GLU A 1 82 ? 18.632 0.195 -27.954 1.00 95.50 82 GLU A O 1
ATOM 689 N N . TYR A 1 83 ? 18.303 1.413 -26.096 1.00 95.81 83 TYR A N 1
ATOM 690 C CA . TYR A 1 83 ? 18.034 0.249 -25.253 1.00 95.81 83 TYR A CA 1
ATOM 691 C C . TYR A 1 83 ? 16.854 -0.571 -25.751 1.00 95.81 83 TYR A C 1
ATOM 693 O O . TYR A 1 83 ? 16.967 -1.789 -25.900 1.00 95.81 83 TYR A O 1
ATOM 701 N N . ARG A 1 84 ? 15.742 0.091 -26.093 1.00 95.00 84 ARG A N 1
ATOM 702 C CA . ARG A 1 84 ? 14.593 -0.576 -26.718 1.00 95.00 84 ARG A CA 1
ATOM 703 C C . ARG A 1 84 ? 15.013 -1.345 -27.969 1.00 95.00 84 ARG A C 1
ATOM 705 O O . ARG A 1 84 ? 14.622 -2.497 -28.135 1.00 95.00 84 ARG A O 1
ATOM 712 N N . ALA A 1 85 ? 15.794 -0.724 -28.853 1.00 93.81 85 ALA A N 1
ATOM 713 C CA . ALA A 1 85 ? 16.238 -1.367 -30.087 1.00 93.81 85 ALA A CA 1
ATOM 714 C C . ALA A 1 85 ? 17.112 -2.602 -29.813 1.00 93.81 85 ALA A C 1
ATOM 716 O O . ALA A 1 85 ? 16.948 -3.634 -30.471 1.00 93.81 85 ALA A O 1
ATOM 717 N N . LEU A 1 86 ? 18.005 -2.526 -28.825 1.00 93.69 86 LEU A N 1
ATOM 718 C CA . LEU A 1 86 ? 18.869 -3.633 -28.414 1.00 93.69 86 LEU A CA 1
ATOM 719 C C . LEU A 1 86 ? 18.077 -4.795 -27.804 1.00 93.69 86 LEU A C 1
ATOM 721 O O . LEU A 1 86 ? 18.335 -5.940 -28.176 1.00 93.69 86 LEU A O 1
ATOM 725 N N . VAL A 1 87 ? 17.081 -4.504 -26.959 1.00 92.12 87 VAL A N 1
ATOM 726 C CA . VAL A 1 87 ? 16.149 -5.493 -26.386 1.00 92.12 87 VAL A CA 1
ATOM 727 C C . VAL A 1 87 ? 15.360 -6.198 -27.495 1.00 92.12 87 VAL A C 1
ATOM 729 O O . VAL A 1 87 ? 15.330 -7.424 -27.574 1.00 92.12 87 VAL A O 1
ATOM 732 N N . VAL A 1 88 ? 14.772 -5.450 -28.429 1.00 89.06 88 VAL A N 1
ATOM 733 C CA . VAL A 1 88 ? 13.970 -6.044 -29.516 1.00 89.06 88 VAL A CA 1
ATOM 734 C C . VAL A 1 88 ? 14.801 -6.951 -30.423 1.00 89.06 88 VAL A C 1
ATOM 736 O O . VAL A 1 88 ? 14.289 -7.929 -30.967 1.00 89.06 88 VAL A O 1
ATOM 739 N N . SER A 1 89 ? 16.084 -6.643 -30.594 1.00 89.25 89 SER A N 1
ATOM 740 C CA . SER A 1 89 ? 16.941 -7.355 -31.537 1.00 89.25 89 SER A CA 1
ATOM 741 C C . SER A 1 89 ? 17.812 -8.446 -30.903 1.00 89.25 89 SER A C 1
ATOM 743 O O . SER A 1 89 ? 18.698 -8.928 -31.608 1.00 89.25 89 SER A O 1
ATOM 745 N N . MET A 1 90 ? 17.636 -8.772 -29.610 1.00 87.56 90 MET A N 1
ATOM 746 C CA . MET A 1 90 ? 18.493 -9.698 -28.839 1.00 87.56 90 MET A CA 1
ATOM 747 C C . MET A 1 90 ? 18.756 -11.033 -29.553 1.00 87.56 90 MET A C 1
ATOM 749 O O . MET A 1 90 ? 17.954 -11.478 -30.374 1.00 87.56 90 MET A O 1
ATOM 753 N N . ASP A 1 91 ? 19.882 -11.672 -29.219 1.00 86.00 91 ASP A N 1
ATOM 754 C CA . ASP A 1 91 ? 20.163 -13.042 -29.662 1.00 86.00 91 ASP A CA 1
ATOM 755 C C . ASP A 1 91 ? 19.137 -14.047 -29.109 1.00 86.00 91 ASP A C 1
ATOM 757 O O . ASP A 1 91 ? 18.388 -13.752 -28.175 1.00 86.00 91 ASP A O 1
ATOM 761 N N . ASP A 1 92 ? 19.086 -15.238 -29.709 1.00 84.75 92 ASP A N 1
ATOM 762 C CA . ASP A 1 92 ? 18.065 -16.241 -29.391 1.00 84.75 92 ASP A CA 1
ATOM 763 C C . ASP A 1 92 ? 18.126 -16.718 -27.929 1.00 84.75 92 ASP A C 1
ATOM 765 O O . ASP A 1 92 ? 17.086 -16.984 -27.327 1.00 84.75 92 ASP A O 1
ATOM 769 N N . GLU A 1 93 ? 19.317 -16.780 -27.325 1.00 83.94 93 GLU A N 1
ATOM 770 C CA . GLU A 1 93 ? 19.488 -17.207 -25.931 1.00 83.94 93 GLU A CA 1
ATOM 771 C C . GLU A 1 93 ? 18.887 -16.185 -24.954 1.00 83.94 93 GLU A C 1
ATOM 773 O O . GLU A 1 93 ? 18.044 -16.529 -24.117 1.00 83.94 93 GLU A O 1
ATOM 778 N N . ASN A 1 94 ? 19.246 -14.906 -25.096 1.00 85.38 94 ASN A N 1
ATOM 779 C CA . ASN A 1 94 ? 18.677 -13.833 -24.282 1.00 85.38 94 ASN A CA 1
ATOM 780 C C . ASN A 1 94 ? 17.187 -13.645 -24.566 1.00 85.38 94 ASN A C 1
ATOM 782 O O . ASN A 1 94 ? 16.405 -13.405 -23.644 1.00 85.38 94 ASN A O 1
ATOM 786 N N . LYS A 1 95 ? 16.770 -13.817 -25.821 1.00 89.81 95 LYS A N 1
ATOM 787 C CA . LYS A 1 95 ? 15.364 -13.766 -26.214 1.00 89.81 95 LYS A CA 1
ATOM 788 C C . LYS A 1 95 ? 14.529 -14.806 -25.477 1.00 89.81 95 LYS A C 1
ATOM 790 O O . LYS A 1 95 ? 13.477 -14.442 -24.963 1.00 89.81 95 LYS A O 1
ATOM 795 N N . ILE A 1 96 ? 14.991 -16.053 -25.357 1.00 91.19 96 ILE A N 1
ATOM 796 C CA . ILE A 1 96 ? 14.280 -17.089 -24.585 1.00 91.19 96 ILE A CA 1
ATOM 797 C C . ILE A 1 96 ? 14.123 -16.653 -23.124 1.00 91.19 96 ILE A C 1
ATOM 799 O O . ILE A 1 96 ? 13.029 -16.739 -22.569 1.00 91.19 96 ILE A O 1
ATOM 803 N N . LYS A 1 97 ? 15.189 -16.134 -22.503 1.00 92.31 97 LYS A N 1
ATOM 804 C CA . LYS A 1 97 ? 15.152 -15.666 -21.109 1.00 92.31 97 LYS A CA 1
ATOM 805 C C . LYS A 1 97 ? 14.125 -14.547 -20.905 1.00 92.31 97 LYS A C 1
ATOM 807 O O . LYS A 1 97 ? 13.323 -14.616 -19.979 1.00 92.31 97 LYS A O 1
ATOM 812 N N . TRP A 1 98 ? 14.124 -13.540 -21.775 1.00 94.56 98 TRP A N 1
ATOM 813 C CA . TRP A 1 98 ? 13.176 -12.427 -21.702 1.00 94.56 98 TRP A CA 1
ATOM 814 C C . TRP A 1 98 ? 11.749 -12.848 -22.047 1.00 94.56 98 TRP A C 1
ATOM 816 O O . TRP A 1 98 ? 10.811 -12.401 -21.398 1.00 94.56 98 TRP A O 1
ATOM 826 N N . GLN A 1 99 ? 11.570 -13.744 -23.015 1.00 94.50 99 GLN A N 1
ATOM 827 C CA . GLN A 1 99 ? 10.260 -14.273 -23.374 1.00 94.50 99 GLN A CA 1
ATOM 828 C C . GLN A 1 99 ? 9.655 -15.122 -22.247 1.00 94.50 99 GLN A C 1
ATOM 830 O O . GLN A 1 99 ? 8.445 -15.086 -22.042 1.00 94.50 99 GLN A O 1
ATOM 835 N N . ASN A 1 100 ? 10.475 -15.847 -21.484 1.00 95.12 100 ASN A N 1
ATOM 836 C CA . ASN A 1 100 ? 10.009 -16.576 -20.303 1.00 95.12 100 ASN A CA 1
ATOM 837 C C . ASN A 1 100 ? 9.524 -15.631 -19.193 1.00 95.12 100 ASN A C 1
ATOM 839 O O . ASN A 1 100 ? 8.575 -15.960 -18.489 1.00 95.12 100 ASN A O 1
ATOM 843 N N . GLU A 1 101 ? 10.156 -14.465 -19.042 1.00 95.94 101 GLU A N 1
ATOM 844 C CA . GLU A 1 101 ? 9.819 -13.508 -17.984 1.00 95.94 101 GLU A CA 1
ATOM 845 C C . GLU A 1 101 ? 8.644 -12.588 -18.355 1.00 95.94 101 GLU A C 1
ATOM 847 O O . GLU A 1 101 ? 7.735 -12.366 -17.552 1.00 95.94 101 GLU A O 1
ATOM 852 N N . PHE A 1 102 ? 8.646 -12.063 -19.580 1.00 96.44 102 PHE A N 1
ATOM 853 C CA . PHE A 1 102 ? 7.727 -11.022 -20.062 1.00 96.44 102 PHE A CA 1
ATOM 854 C C . PHE A 1 102 ? 6.711 -11.539 -21.097 1.00 96.44 102 PHE A C 1
ATOM 856 O O . PHE A 1 102 ? 5.921 -10.782 -21.667 1.00 96.44 102 PHE A O 1
ATOM 863 N N . GLY A 1 103 ? 6.729 -12.839 -21.395 1.00 92.62 103 GLY A N 1
ATOM 864 C CA . GLY A 1 103 ? 5.906 -13.418 -22.450 1.00 92.62 103 GLY A CA 1
ATOM 865 C C . GLY A 1 103 ? 6.252 -12.841 -23.823 1.00 92.62 103 GLY A C 1
ATOM 866 O O . GLY A 1 103 ? 7.387 -12.464 -24.109 1.00 92.62 103 GLY A O 1
ATOM 867 N N . GLN A 1 104 ? 5.249 -12.743 -24.695 1.00 89.94 104 GLN A N 1
ATOM 868 C CA . GLN A 1 104 ? 5.439 -12.137 -26.016 1.00 89.94 104 GLN A CA 1
ATOM 869 C C . GLN A 1 104 ? 5.722 -10.636 -25.924 1.00 89.94 104 GLN A C 1
ATOM 871 O O . GLN A 1 104 ? 6.401 -10.098 -26.782 1.00 89.94 104 GLN A O 1
ATOM 876 N N . ASN A 1 105 ? 5.292 -9.953 -24.866 1.00 93.31 105 ASN A N 1
ATOM 877 C CA . ASN A 1 105 ? 5.318 -8.494 -24.803 1.00 93.31 105 ASN A CA 1
ATOM 878 C C . ASN A 1 105 ? 6.710 -7.885 -24.548 1.00 93.31 105 ASN A C 1
ATOM 880 O O . ASN A 1 105 ? 6.850 -6.659 -24.530 1.00 93.31 105 ASN A O 1
ATOM 884 N N . TYR A 1 106 ? 7.755 -8.712 -24.432 1.00 92.12 106 TYR A N 1
ATOM 885 C CA . TYR A 1 106 ? 9.137 -8.268 -24.230 1.00 92.12 106 TYR A CA 1
ATOM 886 C C . TYR A 1 106 ? 9.649 -7.308 -25.325 1.00 92.12 106 TYR A C 1
ATOM 888 O O . TYR A 1 106 ? 10.494 -6.457 -25.053 1.00 92.12 106 TYR A O 1
ATOM 896 N N . TYR A 1 107 ? 9.126 -7.401 -26.556 1.00 91.50 107 TYR A N 1
ATOM 897 C CA . TYR A 1 107 ? 9.509 -6.523 -27.671 1.00 91.50 107 TYR A CA 1
ATOM 898 C C . TYR A 1 107 ? 8.860 -5.129 -27.619 1.00 91.50 107 TYR A C 1
ATOM 900 O O . TYR A 1 107 ? 9.150 -4.280 -28.462 1.00 91.50 107 TYR A O 1
ATOM 908 N N . CYS A 1 108 ? 7.962 -4.874 -26.666 1.00 93.44 108 CYS A N 1
ATOM 909 C CA . CYS A 1 108 ? 7.268 -3.598 -26.528 1.00 93.44 108 CYS A CA 1
ATOM 910 C C . CYS A 1 108 ? 7.529 -2.977 -25.146 1.00 93.44 108 CYS A C 1
ATOM 912 O O . CYS A 1 108 ? 6.583 -2.786 -24.381 1.00 93.44 108 CYS A O 1
ATOM 914 N N . PRO A 1 109 ? 8.782 -2.654 -24.778 1.00 96.31 109 PRO A N 1
ATOM 915 C CA . PRO A 1 109 ? 9.062 -2.074 -23.470 1.00 96.31 109 PRO A CA 1
ATOM 916 C C . PRO A 1 109 ? 8.358 -0.726 -23.270 1.00 96.31 109 PRO A C 1
ATOM 918 O O . PRO A 1 109 ? 8.204 0.052 -24.218 1.00 96.31 109 PRO A O 1
ATOM 921 N N . LYS A 1 110 ? 7.949 -0.449 -22.031 1.00 98.00 110 LYS A N 1
ATOM 922 C CA . LYS A 1 110 ? 7.631 0.904 -21.553 1.00 98.00 110 LYS A CA 1
ATOM 923 C C . LYS A 1 110 ? 8.953 1.602 -21.239 1.00 98.00 110 LYS A C 1
ATOM 925 O O . LYS A 1 110 ? 9.862 0.961 -20.717 1.00 98.00 110 LYS A O 1
ATOM 930 N N . LEU A 1 111 ? 9.082 2.870 -21.613 1.00 98.38 111 LEU A N 1
ATOM 931 C CA . LEU A 1 111 ? 10.326 3.629 -21.477 1.00 98.38 111 LEU A CA 1
ATOM 932 C C . LEU A 1 111 ? 10.081 4.806 -20.543 1.00 98.38 111 LEU A C 1
ATOM 934 O O . LEU A 1 111 ? 9.228 5.637 -20.848 1.00 98.38 111 LEU A O 1
ATOM 938 N N . ILE A 1 112 ? 10.829 4.874 -19.446 1.00 97.56 112 ILE A N 1
ATOM 939 C CA . ILE A 1 112 ? 10.720 5.940 -18.451 1.00 97.56 112 ILE A CA 1
ATOM 940 C C . ILE A 1 112 ? 12.090 6.595 -18.276 1.00 97.56 112 ILE A C 1
ATOM 942 O O . ILE A 1 112 ? 13.077 5.933 -17.962 1.00 97.56 112 ILE A O 1
ATOM 946 N N . LEU A 1 113 ? 12.147 7.908 -18.472 1.00 95.94 113 LEU A N 1
ATOM 947 C CA . LEU A 1 113 ? 13.286 8.739 -18.108 1.00 95.94 113 LEU A CA 1
ATOM 948 C C . LEU A 1 113 ? 12.985 9.461 -16.807 1.00 95.94 113 LEU A C 1
ATOM 950 O O . LEU A 1 113 ? 11.987 10.174 -16.709 1.00 95.94 113 LEU A O 1
ATOM 954 N N . VAL A 1 114 ? 13.874 9.314 -15.834 1.00 93.50 114 VAL A N 1
ATOM 955 C CA . VAL A 1 114 ? 13.764 9.995 -14.546 1.00 93.50 114 VAL A CA 1
ATOM 956 C C . VAL A 1 114 ? 14.881 11.025 -14.440 1.00 93.50 114 VAL A C 1
ATOM 958 O O . VAL A 1 114 ? 16.052 10.680 -14.578 1.00 93.50 114 VAL A O 1
ATOM 961 N N . GLY A 1 115 ? 14.532 12.287 -14.199 1.00 90.81 115 GLY A N 1
ATOM 962 C CA . GLY A 1 115 ? 15.510 13.356 -13.980 1.00 90.81 115 GLY A CA 1
ATOM 963 C C . GLY A 1 115 ? 14.981 14.479 -13.102 1.00 90.81 115 GLY A C 1
ATOM 964 O O . GLY A 1 115 ? 13.854 14.408 -12.634 1.00 90.81 115 GLY A O 1
ATOM 965 N N . THR A 1 116 ? 15.763 15.526 -12.846 1.00 86.75 116 THR A N 1
ATOM 966 C CA . THR A 1 116 ? 15.299 16.634 -11.972 1.00 86.75 116 THR A CA 1
ATOM 967 C C . THR A 1 116 ? 14.353 17.598 -12.681 1.00 86.75 116 THR A C 1
ATOM 969 O O . THR A 1 116 ? 13.490 18.215 -12.067 1.00 86.75 116 THR A O 1
ATOM 972 N N . SER A 1 117 ? 14.514 17.758 -13.991 1.00 88.75 117 SER A N 1
ATOM 973 C CA . SER A 1 117 ? 13.682 18.626 -14.825 1.00 88.75 117 SER A CA 1
ATOM 974 C C . SER A 1 117 ? 13.855 18.267 -16.301 1.00 88.75 117 SER A C 1
ATOM 976 O O . SER A 1 117 ? 14.734 17.487 -16.655 1.00 88.75 117 SER A O 1
ATOM 978 N N . ALA A 1 118 ? 13.033 18.848 -17.174 1.00 91.38 118 ALA A N 1
ATOM 979 C CA . ALA A 1 118 ? 13.189 18.769 -18.624 1.00 91.38 118 ALA A CA 1
ATOM 980 C C . ALA A 1 118 ? 12.629 20.043 -19.269 1.00 91.38 118 ALA A C 1
ATOM 982 O O . ALA A 1 118 ? 11.612 20.567 -18.802 1.00 91.38 118 ALA A O 1
ATOM 983 N N . SER A 1 119 ? 13.250 20.529 -20.349 1.00 94.25 119 SER A N 1
ATOM 984 C CA . SER A 1 119 ? 12.674 21.625 -21.143 1.00 94.25 119 SER A CA 1
ATOM 985 C C . SER A 1 119 ? 11.425 21.158 -21.901 1.00 94.25 119 SER A C 1
ATOM 987 O O . SER A 1 119 ? 11.243 19.961 -22.141 1.00 94.25 119 SER A O 1
ATOM 989 N N . GLU A 1 120 ? 10.571 22.090 -22.325 1.00 95.75 120 GLU A N 1
ATOM 990 C CA . GLU A 1 120 ? 9.371 21.755 -23.104 1.00 95.75 120 GLU A CA 1
ATOM 991 C C . GLU A 1 120 ? 9.716 21.032 -24.412 1.00 95.75 120 GLU A C 1
ATOM 993 O O . GLU A 1 120 ? 9.053 20.066 -24.783 1.00 95.75 120 GLU A O 1
ATOM 998 N N . GLU A 1 121 ? 10.807 21.405 -25.086 1.00 96.50 121 GLU A N 1
ATOM 999 C CA . GLU A 1 121 ? 11.247 20.713 -26.299 1.00 96.50 121 GLU A CA 1
ATOM 1000 C C . GLU A 1 121 ? 11.647 19.260 -26.027 1.00 96.50 121 GLU A C 1
ATOM 1002 O O . GLU A 1 121 ? 11.396 18.388 -26.864 1.00 96.50 121 GLU A O 1
ATOM 1007 N N . VAL A 1 122 ? 12.277 18.988 -24.880 1.00 96.25 122 VAL A N 1
ATOM 1008 C CA . VAL A 1 122 ? 12.645 17.628 -24.460 1.00 96.25 122 VAL A CA 1
ATOM 1009 C C . VAL A 1 122 ? 11.388 16.830 -24.121 1.00 96.25 122 VAL A C 1
ATOM 1011 O O . VAL A 1 122 ? 11.237 15.723 -24.636 1.00 96.25 122 VAL A O 1
ATOM 1014 N N . LYS A 1 123 ? 10.442 17.404 -23.366 1.00 95.31 123 LYS A N 1
ATOM 1015 C CA . LYS A 1 123 ? 9.149 16.766 -23.055 1.00 95.31 123 LYS A CA 1
ATOM 1016 C C . LYS A 1 123 ? 8.360 16.418 -24.315 1.00 95.31 123 LYS A C 1
ATOM 1018 O O . LYS A 1 123 ? 7.897 15.289 -24.459 1.00 95.31 123 LYS A O 1
ATOM 1023 N N . ILE A 1 124 ? 8.259 17.352 -25.264 1.00 95.44 124 ILE A N 1
ATOM 1024 C CA . ILE A 1 124 ? 7.599 17.121 -26.558 1.00 95.44 124 ILE A CA 1
ATOM 1025 C C . ILE A 1 124 ? 8.298 15.987 -27.317 1.00 95.44 124 ILE A C 1
ATOM 1027 O O . ILE A 1 124 ? 7.635 15.085 -27.825 1.00 95.44 124 ILE A O 1
ATOM 1031 N N . SER A 1 125 ? 9.633 16.003 -27.375 1.00 96.88 125 SER A N 1
ATOM 1032 C CA . SER A 1 125 ? 10.410 14.972 -28.078 1.00 96.88 125 SER A CA 1
ATOM 1033 C C . SER A 1 125 ? 10.231 13.584 -27.452 1.00 96.88 125 SER A C 1
ATOM 1035 O O . SER A 1 125 ? 10.098 12.596 -28.177 1.00 96.88 125 SER A O 1
ATOM 1037 N N . ALA A 1 126 ? 10.200 13.507 -26.120 1.00 96.25 126 ALA A N 1
ATOM 1038 C CA . ALA A 1 126 ? 9.984 12.268 -25.382 1.00 96.25 126 ALA A CA 1
ATOM 1039 C C . ALA A 1 126 ? 8.575 11.715 -25.632 1.00 96.25 126 ALA A C 1
ATOM 1041 O O . ALA A 1 126 ? 8.445 10.571 -26.070 1.00 96.25 126 ALA A O 1
ATOM 1042 N N . ASN A 1 127 ? 7.544 12.558 -25.509 1.00 93.56 127 ASN A N 1
ATOM 1043 C CA . ASN A 1 127 ? 6.154 12.186 -25.782 1.00 93.56 127 ASN A CA 1
ATOM 1044 C C . ASN A 1 127 ? 5.969 11.647 -27.208 1.00 93.56 127 ASN A C 1
ATOM 1046 O O . ASN A 1 127 ? 5.390 10.579 -27.397 1.00 93.56 127 ASN A O 1
ATOM 1050 N N . LEU A 1 128 ? 6.516 12.338 -28.216 1.00 96.19 128 LEU A N 1
ATOM 1051 C CA . LEU A 1 128 ? 6.463 11.884 -29.613 1.00 96.19 128 LEU A CA 1
ATOM 1052 C C . LEU A 1 128 ? 7.190 10.549 -29.839 1.00 96.19 128 LEU A C 1
ATOM 1054 O O . LEU A 1 128 ? 6.856 9.816 -30.768 1.00 96.19 128 LEU A O 1
ATOM 1058 N N . SER A 1 129 ? 8.172 10.227 -28.997 1.00 95.31 129 SER A N 1
ATOM 1059 C CA . SER A 1 129 ? 8.954 8.988 -29.070 1.00 95.31 129 SER A CA 1
ATOM 1060 C C . SER A 1 129 ? 8.365 7.841 -28.237 1.00 95.31 129 SER A C 1
ATOM 1062 O O . SER A 1 129 ? 8.904 6.727 -28.265 1.00 95.31 129 SER A O 1
ATOM 1064 N N . GLY A 1 130 ? 7.269 8.095 -27.511 1.00 95.69 130 GLY A N 1
ATOM 1065 C CA . GLY A 1 130 ? 6.673 7.154 -26.562 1.00 95.69 130 GLY A CA 1
ATOM 1066 C C . GLY A 1 130 ? 7.541 6.920 -25.323 1.00 95.69 130 GLY A C 1
ATOM 1067 O O . GLY A 1 130 ? 7.573 5.802 -24.811 1.00 95.69 130 GLY A O 1
ATOM 1068 N N . VAL A 1 131 ? 8.290 7.940 -24.896 1.00 97.75 131 VAL A N 1
ATOM 1069 C CA . VAL A 1 131 ? 9.105 7.935 -23.677 1.00 97.75 131 VAL A CA 1
ATOM 1070 C C . VAL A 1 131 ? 8.412 8.797 -22.631 1.00 97.75 131 VAL A C 1
ATOM 1072 O O . VAL A 1 131 ? 8.161 9.978 -22.861 1.00 97.75 131 VAL A O 1
ATOM 1075 N N . GLU A 1 132 ? 8.111 8.200 -21.487 1.00 96.44 132 GLU A N 1
ATOM 1076 C CA . GLU A 1 132 ? 7.564 8.893 -20.328 1.00 96.44 132 GLU A CA 1
ATOM 1077 C C . GLU A 1 132 ? 8.691 9.622 -19.592 1.00 96.44 132 GLU A C 1
ATOM 1079 O O . GLU A 1 132 ? 9.769 9.065 -19.392 1.00 96.44 132 GLU A O 1
ATOM 1084 N N . ILE A 1 133 ? 8.456 10.871 -19.191 1.00 93.19 133 ILE A N 1
ATOM 1085 C CA . ILE A 1 133 ? 9.371 11.614 -18.321 1.00 93.19 133 ILE A CA 1
ATOM 1086 C C . ILE A 1 133 ? 8.750 11.701 -16.936 1.00 93.19 133 ILE A C 1
ATOM 1088 O O . ILE A 1 133 ? 7.614 12.155 -16.799 1.00 93.19 133 ILE A O 1
ATOM 1092 N N . ARG A 1 134 ? 9.529 11.351 -15.914 1.00 89.88 134 ARG A N 1
ATOM 1093 C CA . ARG A 1 134 ? 9.208 11.636 -14.518 1.00 89.88 134 ARG A CA 1
ATOM 1094 C C . ARG A 1 134 ? 10.253 12.546 -13.906 1.00 89.88 134 ARG A C 1
ATOM 1096 O O . ARG A 1 134 ? 11.455 12.345 -14.073 1.00 89.88 134 ARG A O 1
ATOM 1103 N N . SER A 1 135 ? 9.771 13.550 -13.191 1.00 83.62 135 SER A N 1
ATOM 1104 C CA . SER A 1 135 ? 10.638 14.425 -12.421 1.00 83.62 135 SER A CA 1
ATOM 1105 C C . SER A 1 135 ? 10.822 13.853 -11.024 1.00 83.62 135 SER A C 1
ATOM 1107 O O . SER A 1 135 ? 9.842 13.533 -10.355 1.00 83.62 135 SER A O 1
ATOM 1109 N N . LEU A 1 136 ? 12.066 13.775 -10.567 1.00 72.94 136 LEU A N 1
ATOM 1110 C CA . LEU A 1 136 ? 12.361 13.679 -9.146 1.00 72.94 136 LEU A CA 1
ATOM 1111 C C . LEU A 1 136 ? 11.943 15.009 -8.532 1.00 72.94 136 LEU A C 1
ATOM 1113 O O . LEU A 1 136 ? 12.574 16.035 -8.792 1.00 72.94 136 LEU A O 1
ATOM 1117 N N . VAL A 1 137 ? 10.846 15.000 -7.779 1.00 63.62 137 VAL A N 1
ATOM 1118 C CA . VAL A 1 137 ? 10.442 16.159 -6.984 1.00 63.62 137 VAL A CA 1
ATOM 1119 C C . VAL A 1 137 ? 11.599 16.478 -6.039 1.00 63.62 137 VAL A C 1
ATOM 1121 O O . VAL A 1 137 ? 12.162 15.576 -5.411 1.00 63.62 137 VAL A O 1
ATOM 1124 N N . GLY A 1 138 ? 12.023 17.742 -5.999 1.00 57.56 138 GLY A N 1
ATOM 1125 C CA . GLY A 1 138 ? 13.068 18.157 -5.074 1.00 57.56 138 GLY A CA 1
ATOM 1126 C C . GLY A 1 138 ? 12.614 17.876 -3.645 1.00 57.56 138 GLY A C 1
ATOM 1127 O O . GLY A 1 138 ? 11.452 18.087 -3.321 1.00 57.56 138 GLY A O 1
ATOM 1128 N N . ILE A 1 139 ? 13.522 17.432 -2.771 1.00 51.19 139 ILE A N 1
ATOM 1129 C CA . ILE A 1 139 ? 13.214 17.231 -1.339 1.00 51.19 139 ILE A CA 1
ATOM 1130 C C . ILE A 1 139 ? 12.609 18.503 -0.716 1.00 51.19 139 ILE A C 1
ATOM 1132 O O . ILE A 1 139 ? 11.828 18.421 0.220 1.00 51.19 139 ILE A O 1
ATOM 1136 N N . GLU A 1 140 ? 12.956 19.671 -1.258 1.00 50.25 140 GLU A N 1
ATOM 1137 C CA . GLU A 1 140 ? 12.460 20.986 -0.839 1.00 50.25 140 GLU A CA 1
ATOM 1138 C C . GLU A 1 140 ? 10.966 21.208 -1.139 1.00 50.25 140 GLU A C 1
ATOM 1140 O O . GLU A 1 140 ? 10.345 22.038 -0.484 1.00 50.25 140 GLU A O 1
ATOM 1145 N N . ASP A 1 141 ? 10.391 20.450 -2.077 1.00 50.31 141 ASP A N 1
ATOM 1146 C CA . ASP A 1 141 ? 8.975 20.509 -2.460 1.00 50.31 141 ASP A CA 1
ATOM 1147 C C . ASP A 1 141 ? 8.142 19.383 -1.812 1.00 50.31 141 ASP A C 1
ATOM 1149 O O . ASP A 1 141 ? 6.939 19.276 -2.058 1.00 50.31 141 ASP A O 1
ATOM 1153 N N . LEU A 1 142 ? 8.762 18.515 -1.002 1.00 53.12 142 LEU A N 1
ATOM 1154 C CA . LEU A 1 142 ? 8.052 17.480 -0.252 1.00 53.12 142 LEU A CA 1
ATOM 1155 C C . LEU A 1 142 ? 7.502 18.086 1.046 1.00 53.12 142 LEU A C 1
ATOM 1157 O O . LEU A 1 142 ? 8.253 18.640 1.845 1.00 53.12 142 LEU A O 1
ATOM 1161 N N . GLU A 1 143 ? 6.200 17.924 1.301 1.00 46.12 143 GLU A N 1
ATOM 1162 C CA . GLU A 1 143 ? 5.578 18.306 2.586 1.00 46.12 143 GLU A CA 1
ATOM 1163 C C . GLU A 1 143 ? 6.180 17.530 3.774 1.00 46.12 143 GLU A C 1
ATOM 1165 O O . GLU A 1 143 ? 6.121 17.967 4.923 1.00 46.12 143 GLU A O 1
ATOM 1170 N N . VAL A 1 144 ? 6.816 16.389 3.488 1.00 52.25 144 VAL A N 1
ATOM 1171 C CA . VAL A 1 144 ? 7.539 15.571 4.457 1.00 52.25 144 VAL A CA 1
ATOM 1172 C C . VAL A 1 144 ? 9.008 15.989 4.467 1.00 52.25 144 VAL A C 1
ATOM 1174 O O . VAL A 1 144 ? 9.756 15.713 3.532 1.00 52.25 144 VAL A O 1
ATOM 1177 N N . ASN A 1 145 ? 9.449 16.622 5.554 1.00 52.84 145 ASN A N 1
ATOM 1178 C CA . ASN A 1 145 ? 10.866 16.907 5.765 1.00 52.84 145 ASN A CA 1
ATOM 1179 C C . ASN A 1 145 ? 11.640 15.608 6.048 1.00 52.84 145 ASN A C 1
ATOM 1181 O O . ASN A 1 145 ? 11.231 14.796 6.886 1.00 52.84 145 ASN A O 1
ATOM 1185 N N . PHE A 1 146 ? 12.789 15.447 5.391 1.00 64.25 146 PHE A N 1
ATOM 1186 C CA . PHE A 1 146 ? 13.726 14.349 5.637 1.00 64.25 146 PHE A CA 1
ATOM 1187 C C . PHE A 1 146 ? 15.055 14.893 6.150 1.00 64.25 146 PHE A C 1
ATOM 1189 O O . PHE A 1 146 ? 15.598 15.853 5.596 1.00 64.25 146 PHE A O 1
ATOM 1196 N N . ARG A 1 147 ? 15.589 14.284 7.213 1.00 62.53 147 ARG A N 1
ATOM 1197 C CA . ARG A 1 147 ? 16.851 14.729 7.830 1.00 62.53 147 ARG A CA 1
ATOM 1198 C C . ARG A 1 147 ? 18.071 14.249 7.047 1.00 62.53 147 ARG A C 1
ATOM 1200 O O . ARG A 1 147 ? 19.010 15.020 6.844 1.00 62.53 147 ARG A O 1
ATOM 1207 N N . ASP A 1 148 ? 18.050 12.995 6.601 1.00 70.81 148 ASP A N 1
ATOM 1208 C CA . ASP A 1 148 ? 19.112 12.354 5.826 1.00 70.81 148 ASP A CA 1
ATOM 1209 C C . ASP A 1 148 ? 18.595 11.127 5.039 1.00 70.81 148 ASP A C 1
ATOM 1211 O O . ASP A 1 148 ? 17.393 10.884 4.951 1.00 70.81 148 ASP A O 1
ATOM 1215 N N . ILE A 1 149 ? 19.509 10.371 4.417 1.00 74.31 149 ILE A N 1
ATOM 1216 C CA . ILE A 1 149 ? 19.170 9.221 3.562 1.00 74.31 149 ILE A CA 1
ATOM 1217 C C . ILE A 1 149 ? 18.682 8.033 4.385 1.00 74.31 149 ILE A C 1
ATOM 1219 O O . ILE A 1 149 ? 17.901 7.230 3.886 1.00 74.31 149 ILE A O 1
ATOM 1223 N N . ASN A 1 150 ? 19.126 7.921 5.638 1.00 76.94 150 ASN A N 1
ATOM 1224 C CA . ASN A 1 150 ? 18.682 6.857 6.524 1.00 76.94 150 ASN A CA 1
ATOM 1225 C C . ASN A 1 150 ? 17.230 7.110 6.928 1.00 76.94 150 ASN A C 1
ATOM 1227 O O . ASN A 1 150 ? 16.434 6.192 6.834 1.00 76.94 150 ASN A O 1
ATOM 1231 N N . ASP A 1 151 ? 16.863 8.357 7.236 1.00 77.06 151 ASP A N 1
ATOM 1232 C CA . ASP A 1 151 ? 15.470 8.750 7.505 1.00 77.06 151 ASP A CA 1
ATOM 1233 C C . ASP A 1 151 ? 14.546 8.471 6.300 1.00 77.06 151 ASP A C 1
ATOM 1235 O O . ASP A 1 151 ? 13.445 7.944 6.457 1.00 77.06 151 ASP A O 1
ATOM 1239 N N . ILE A 1 152 ? 15.011 8.737 5.070 1.00 76.69 152 ILE A N 1
ATOM 1240 C CA . ILE A 1 152 ? 14.284 8.345 3.846 1.00 76.69 152 ILE A CA 1
ATOM 1241 C C . ILE A 1 152 ? 14.131 6.822 3.773 1.00 76.69 152 ILE A C 1
ATOM 1243 O O . ILE A 1 152 ? 13.027 6.333 3.547 1.00 76.69 152 ILE A O 1
ATOM 1247 N N . ASN A 1 153 ? 15.216 6.071 3.968 1.00 77.81 153 ASN A N 1
ATOM 1248 C CA . ASN A 1 153 ? 15.194 4.612 3.890 1.00 77.81 153 ASN A CA 1
ATOM 1249 C C . ASN A 1 153 ? 14.307 3.986 4.970 1.00 77.81 153 ASN A C 1
ATOM 1251 O O . ASN A 1 153 ? 13.570 3.057 4.666 1.00 77.81 153 ASN A O 1
ATOM 1255 N N . ASP A 1 154 ? 14.334 4.493 6.200 1.00 79.44 154 ASP A N 1
ATOM 1256 C CA . ASP A 1 154 ? 13.507 4.005 7.302 1.00 79.44 154 ASP A CA 1
ATOM 1257 C C . ASP A 1 154 ? 12.024 4.241 7.005 1.00 79.44 154 ASP A C 1
ATOM 1259 O O . ASP A 1 154 ? 11.213 3.320 7.116 1.00 79.44 154 ASP A O 1
ATOM 1263 N N . LYS A 1 155 ? 11.667 5.436 6.516 1.00 75.31 155 LYS A N 1
ATOM 1264 C CA . LYS A 1 155 ? 10.298 5.731 6.075 1.00 75.31 155 LYS A CA 1
ATOM 1265 C C . LYS A 1 155 ? 9.878 4.854 4.899 1.00 75.31 155 LYS A C 1
ATOM 1267 O O . LYS A 1 155 ? 8.796 4.279 4.944 1.00 75.31 155 LYS A O 1
ATOM 1272 N N . LEU A 1 156 ? 10.718 4.703 3.874 1.00 80.25 156 LEU A N 1
ATOM 1273 C CA . LEU A 1 156 ? 10.433 3.819 2.740 1.00 80.25 156 LEU A CA 1
ATOM 1274 C C . LEU A 1 156 ? 10.293 2.363 3.180 1.00 80.25 156 LEU A C 1
ATOM 1276 O O . LEU A 1 156 ? 9.414 1.674 2.685 1.00 80.25 156 LEU A O 1
ATOM 1280 N N . ASN A 1 157 ? 11.098 1.897 4.133 1.00 80.00 157 ASN A N 1
ATOM 1281 C CA . ASN A 1 157 ? 10.969 0.561 4.704 1.00 80.00 157 ASN A CA 1
ATOM 1282 C C . ASN A 1 157 ? 9.651 0.404 5.462 1.00 80.00 157 ASN A C 1
ATOM 1284 O O . ASN A 1 157 ? 8.993 -0.616 5.294 1.00 80.00 157 ASN A O 1
ATOM 1288 N N . ASN A 1 158 ? 9.228 1.404 6.236 1.00 73.12 158 ASN A N 1
ATOM 1289 C CA . ASN A 1 158 ? 7.926 1.390 6.905 1.00 73.12 158 ASN A CA 1
ATOM 1290 C C . ASN A 1 158 ? 6.774 1.357 5.892 1.00 73.12 158 ASN A C 1
ATOM 1292 O O . ASN A 1 158 ? 5.857 0.555 6.040 1.00 73.12 158 ASN A O 1
ATOM 1296 N N . TRP A 1 159 ? 6.855 2.150 4.820 1.00 74.88 159 TRP A N 1
ATOM 1297 C CA . TRP A 1 159 ? 5.884 2.123 3.723 1.00 74.88 159 TRP A CA 1
ATOM 1298 C C . TRP A 1 159 ? 5.896 0.796 2.965 1.00 74.88 159 TRP A C 1
ATOM 1300 O O . TRP A 1 159 ? 4.845 0.231 2.694 1.00 74.88 159 TRP A O 1
ATOM 1310 N N . ASN A 1 160 ? 7.071 0.254 2.657 1.00 74.31 160 ASN A N 1
ATOM 1311 C CA . ASN A 1 160 ? 7.207 -1.052 2.021 1.00 74.31 160 ASN A CA 1
ATOM 1312 C C . ASN A 1 160 ? 6.641 -2.150 2.910 1.00 74.31 160 ASN A C 1
ATOM 1314 O O . ASN A 1 160 ? 5.985 -3.049 2.399 1.00 74.31 160 ASN A O 1
ATOM 1318 N N . ARG A 1 161 ? 6.864 -2.083 4.226 1.00 72.00 161 ARG A N 1
ATOM 1319 C CA . ARG A 1 161 ? 6.201 -2.976 5.172 1.00 72.00 161 ARG A CA 1
ATOM 1320 C C . ARG A 1 161 ? 4.703 -2.824 5.019 1.00 72.00 161 ARG A C 1
ATOM 1322 O O . ARG A 1 161 ? 4.119 -3.787 4.556 1.00 72.00 161 ARG A O 1
ATOM 1329 N N . PHE A 1 162 ? 4.149 -1.627 5.239 1.00 68.75 162 PHE A N 1
ATOM 1330 C CA . PHE A 1 162 ? 2.725 -1.273 5.107 1.00 68.75 162 PHE A CA 1
ATOM 1331 C C . PHE A 1 162 ? 2.054 -1.743 3.798 1.00 68.75 162 PHE A C 1
ATOM 1333 O O . PHE A 1 162 ? 0.921 -2.227 3.810 1.00 68.75 162 PHE A O 1
ATOM 1340 N N . LEU A 1 163 ? 2.739 -1.623 2.658 1.00 67.19 163 LEU A N 1
ATOM 1341 C CA . LEU A 1 163 ? 2.254 -2.099 1.356 1.00 67.19 163 LEU A CA 1
ATOM 1342 C C . LEU A 1 163 ? 2.211 -3.628 1.258 1.00 67.19 163 LEU A C 1
ATOM 1344 O O . LEU A 1 163 ? 1.399 -4.169 0.515 1.00 67.19 163 LEU A O 1
ATOM 1348 N N . ASN A 1 164 ? 3.087 -4.308 1.994 1.00 63.06 164 ASN A N 1
ATOM 1349 C CA . ASN A 1 164 ? 3.186 -5.763 2.059 1.00 63.06 164 ASN A CA 1
ATOM 1350 C C . ASN A 1 164 ? 2.466 -6.357 3.288 1.00 63.06 164 ASN A C 1
ATOM 1352 O O . ASN A 1 164 ? 2.633 -7.545 3.569 1.00 63.06 164 ASN A O 1
ATOM 1356 N N . THR A 1 165 ? 1.710 -5.560 4.054 1.00 58.34 165 THR A N 1
ATOM 1357 C CA . THR A 1 165 ? 0.953 -6.048 5.218 1.00 58.34 165 THR A CA 1
ATOM 1358 C C . THR A 1 165 ? -0.407 -6.573 4.798 1.00 58.34 165 THR A C 1
ATOM 1360 O O . THR A 1 165 ? -1.067 -6.036 3.914 1.00 58.34 165 THR A O 1
ATOM 1363 N N . GLY A 1 166 ? -0.856 -7.654 5.430 1.00 50.41 166 GLY A N 1
ATOM 1364 C CA . GLY A 1 166 ? -1.919 -8.466 4.841 1.00 50.41 166 GLY A CA 1
ATOM 1365 C C . GLY A 1 166 ? -1.366 -9.265 3.659 1.00 50.41 166 GLY A C 1
ATOM 1366 O O . GLY A 1 166 ? -0.461 -8.840 2.953 1.00 50.41 166 GLY A O 1
ATOM 1367 N N . ASN A 1 167 ? -1.859 -10.480 3.458 1.00 47.44 167 ASN A N 1
ATOM 1368 C CA . ASN A 1 167 ? -1.311 -11.425 2.476 1.00 47.44 167 ASN A CA 1
ATOM 1369 C C . ASN A 1 167 ? -1.531 -11.011 1.000 1.00 47.44 167 ASN A C 1
ATOM 1371 O O . ASN A 1 167 ? -1.558 -11.875 0.124 1.00 47.44 167 ASN A O 1
ATOM 1375 N N . ARG A 1 168 ? -1.785 -9.729 0.721 1.00 51.53 168 ARG A N 1
ATOM 1376 C CA . ARG A 1 168 ? -2.442 -9.237 -0.487 1.00 51.53 168 ARG A CA 1
ATOM 1377 C C . ARG A 1 168 ? -1.982 -7.807 -0.806 1.00 51.53 168 ARG A C 1
ATOM 1379 O O . ARG A 1 168 ? -1.845 -6.985 0.094 1.00 51.53 168 ARG A O 1
ATOM 1386 N N . THR A 1 169 ? -1.698 -7.530 -2.079 1.00 52.62 169 THR A N 1
ATOM 1387 C CA . THR A 1 169 ? -1.295 -6.198 -2.575 1.00 52.62 169 THR A CA 1
ATOM 1388 C C . THR A 1 169 ? -2.414 -5.170 -2.373 1.00 52.62 169 THR A C 1
ATOM 1390 O O . THR A 1 169 ? -3.565 -5.569 -2.232 1.00 52.62 169 THR A O 1
ATOM 1393 N N . LEU A 1 170 ? -2.117 -3.859 -2.421 1.00 57.47 170 LEU A N 1
ATOM 1394 C CA . LEU A 1 170 ? -3.130 -2.780 -2.357 1.00 57.47 170 LEU A CA 1
ATOM 1395 C C . LEU A 1 170 ? -4.371 -3.047 -3.234 1.00 57.47 170 LEU A C 1
ATOM 1397 O O . LEU A 1 170 ? -5.475 -2.701 -2.839 1.00 57.47 170 LEU A O 1
ATOM 1401 N N . GLU A 1 171 ? -4.194 -3.697 -4.388 1.00 56.19 171 GLU A N 1
ATOM 1402 C CA . GLU A 1 171 ? -5.270 -4.026 -5.337 1.00 56.19 171 GLU A CA 1
ATOM 1403 C C . GLU A 1 171 ? -6.296 -5.040 -4.816 1.00 56.19 171 GLU A C 1
ATOM 1405 O O . GLU A 1 171 ? -7.465 -4.973 -5.172 1.00 56.19 171 GLU A O 1
ATOM 1410 N N . ASP A 1 172 ? -5.860 -5.966 -3.968 1.00 62.91 172 ASP A N 1
ATOM 1411 C CA . ASP A 1 172 ? -6.689 -7.032 -3.397 1.00 62.91 172 ASP A CA 1
ATOM 1412 C C . ASP A 1 172 ? -7.251 -6.623 -2.021 1.00 62.91 172 ASP A C 1
ATOM 1414 O O . ASP A 1 172 ? -7.930 -7.401 -1.344 1.00 62.91 172 ASP A O 1
ATOM 1418 N N . ARG A 1 173 ? -6.895 -5.417 -1.561 1.00 73.69 173 ARG A N 1
ATOM 1419 C CA . ARG A 1 173 ? -7.211 -4.933 -0.220 1.00 73.69 173 ARG A CA 1
ATOM 1420 C C . ARG A 1 173 ? -8.668 -4.483 -0.117 1.00 73.69 173 ARG A C 1
ATOM 1422 O O . ARG A 1 173 ? -9.272 -4.739 0.916 1.00 73.69 173 ARG A O 1
ATOM 1429 N N . ASP A 1 174 ? -9.242 -3.913 -1.176 1.00 75.69 174 ASP A N 1
ATOM 1430 C CA . ASP A 1 174 ? -10.659 -3.517 -1.207 1.00 75.69 174 ASP A CA 1
ATOM 1431 C C . ASP A 1 174 ? -11.585 -4.729 -1.013 1.00 75.69 174 ASP A C 1
ATOM 1433 O O . ASP A 1 174 ? -12.409 -4.726 -0.102 1.00 75.69 174 ASP A O 1
ATOM 1437 N N . GLU A 1 175 ? -11.384 -5.802 -1.791 1.00 80.69 175 GLU A N 1
ATOM 1438 C CA . GLU A 1 175 ? -12.163 -7.047 -1.664 1.00 80.69 175 GLU A CA 1
ATOM 1439 C C . GLU A 1 175 ? -12.023 -7.671 -0.267 1.00 80.69 175 GLU A C 1
ATOM 1441 O O . GLU A 1 175 ? -12.979 -8.209 0.283 1.00 80.69 175 GLU A O 1
ATOM 1446 N N . TRP A 1 176 ? -10.831 -7.586 0.328 1.00 81.44 176 TRP A N 1
ATOM 1447 C CA . TRP A 1 176 ? -10.578 -8.103 1.672 1.00 81.44 176 TRP A CA 1
ATOM 1448 C C . TRP A 1 176 ? -11.264 -7.278 2.773 1.00 81.44 176 TRP A C 1
ATOM 1450 O O . TRP A 1 176 ? -11.790 -7.848 3.727 1.00 81.44 176 TRP A O 1
ATOM 1460 N N . ILE A 1 177 ? -11.296 -5.946 2.656 1.00 84.44 177 ILE A N 1
ATOM 1461 C CA . ILE A 1 177 ? -12.037 -5.091 3.599 1.00 84.44 177 ILE A CA 1
ATOM 1462 C C . ILE A 1 177 ? -13.542 -5.343 3.464 1.00 84.44 177 ILE A C 1
ATOM 1464 O O . ILE A 1 177 ? -14.238 -5.389 4.477 1.00 84.44 177 ILE A O 1
ATOM 1468 N N . GLU A 1 178 ? -14.041 -5.517 2.235 1.00 87.69 178 GLU A N 1
ATOM 1469 C CA . GLU A 1 178 ? -15.434 -5.904 1.985 1.00 87.69 178 GLU A CA 1
ATOM 1470 C C . GLU A 1 178 ? -15.762 -7.257 2.631 1.00 87.69 178 GLU A C 1
ATOM 1472 O O . GLU A 1 178 ? -16.777 -7.363 3.312 1.00 87.69 178 GLU A O 1
ATOM 1477 N N . GLU A 1 179 ? -14.873 -8.249 2.521 1.00 90.12 179 GLU A N 1
ATOM 1478 C CA . GLU A 1 179 ? -15.026 -9.554 3.178 1.00 90.12 179 GLU A CA 1
ATOM 1479 C C . GLU A 1 179 ? -15.119 -9.423 4.710 1.00 90.12 179 GLU A C 1
ATOM 1481 O O . GLU A 1 179 ? -16.042 -9.964 5.316 1.00 90.12 179 GLU A O 1
ATOM 1486 N N . ILE A 1 180 ? -14.226 -8.652 5.344 1.00 90.50 180 ILE A N 1
ATOM 1487 C CA . ILE A 1 180 ? -14.282 -8.396 6.797 1.00 90.50 180 ILE A CA 1
ATOM 1488 C C . ILE A 1 180 ? -15.571 -7.668 7.181 1.00 90.50 180 ILE A C 1
ATOM 1490 O O . ILE A 1 180 ? -16.179 -7.973 8.206 1.00 90.50 180 ILE A O 1
ATOM 1494 N N . TYR A 1 181 ? -15.986 -6.687 6.383 1.00 92.00 181 TYR A N 1
ATOM 1495 C CA . TYR A 1 181 ? -17.219 -5.949 6.617 1.00 92.00 181 TYR A CA 1
ATOM 1496 C C . TYR A 1 181 ? -18.442 -6.863 6.574 1.00 92.00 181 TYR A C 1
ATOM 1498 O O . TYR A 1 181 ? -19.255 -6.824 7.499 1.00 92.00 181 TYR A O 1
ATOM 1506 N N . ASP A 1 182 ? -18.542 -7.715 5.557 1.00 93.44 182 ASP A N 1
ATOM 1507 C CA . ASP A 1 182 ? -19.619 -8.694 5.440 1.00 93.44 182 ASP A CA 1
ATOM 1508 C C . ASP A 1 182 ? -19.604 -9.671 6.625 1.00 93.44 182 ASP A C 1
ATOM 1510 O O . ASP A 1 182 ? -20.652 -9.931 7.214 1.00 93.44 182 ASP A O 1
ATOM 1514 N N . TRP A 1 183 ? -18.422 -10.119 7.070 1.00 95.19 183 TRP A N 1
ATOM 1515 C CA . TRP A 1 183 ? -18.301 -10.952 8.270 1.00 95.19 183 TRP A CA 1
ATOM 1516 C C . TRP A 1 183 ? -18.831 -10.260 9.525 1.00 95.19 183 TRP A C 1
ATOM 1518 O O . TRP A 1 183 ? -19.551 -10.885 10.299 1.00 95.19 183 TRP A O 1
ATOM 1528 N N . ILE A 1 184 ? -18.497 -8.983 9.740 1.00 94.06 184 ILE A N 1
ATOM 1529 C CA . ILE A 1 184 ? -18.997 -8.220 10.893 1.00 94.06 184 ILE A CA 1
ATOM 1530 C C . ILE A 1 184 ? -20.522 -8.123 10.845 1.00 94.06 184 ILE A C 1
ATOM 1532 O O . ILE A 1 184 ? -21.164 -8.318 11.875 1.00 94.06 184 ILE A O 1
ATOM 1536 N N . LYS A 1 185 ? -21.113 -7.862 9.673 1.00 93.25 185 LYS A N 1
ATOM 1537 C CA . LYS A 1 185 ? -22.575 -7.824 9.531 1.00 93.25 185 LYS A CA 1
ATOM 1538 C C . LYS A 1 185 ? -23.211 -9.157 9.880 1.00 93.25 185 LYS A C 1
ATOM 1540 O O . LYS A 1 185 ? -24.130 -9.176 10.687 1.00 93.25 185 LYS A O 1
ATOM 1545 N N . ASP A 1 186 ? -22.689 -10.246 9.322 1.00 94.50 186 ASP A N 1
ATOM 1546 C CA . ASP A 1 186 ? -23.197 -11.589 9.596 1.00 94.50 186 ASP A CA 1
ATOM 1547 C C . ASP A 1 186 ? -23.106 -11.910 11.097 1.00 94.50 186 ASP A C 1
ATOM 1549 O O . ASP A 1 186 ? -24.049 -12.435 11.681 1.00 94.50 186 ASP A O 1
ATOM 1553 N N . ILE A 1 187 ? -21.996 -11.550 11.754 1.00 95.12 187 ILE A N 1
ATOM 1554 C CA . ILE A 1 187 ? -21.810 -11.764 13.196 1.00 95.12 187 ILE A CA 1
ATOM 1555 C C . ILE A 1 187 ? -22.804 -10.935 14.018 1.00 95.12 187 ILE A C 1
ATOM 1557 O O . ILE A 1 187 ? -23.391 -11.469 14.956 1.00 95.12 187 ILE A O 1
ATOM 1561 N N . VAL A 1 188 ? -23.007 -9.658 13.682 1.00 92.19 188 VAL A N 1
ATOM 1562 C CA . VAL A 1 188 ? -23.964 -8.778 14.375 1.00 92.19 188 VAL A CA 1
ATOM 1563 C C . VAL A 1 188 ? -25.402 -9.265 14.179 1.00 92.19 188 VAL A C 1
ATOM 1565 O O . VAL A 1 188 ? -26.156 -9.341 15.148 1.00 92.19 188 VAL A O 1
ATOM 1568 N N . ASP A 1 189 ? -25.767 -9.673 12.963 1.00 90.31 189 ASP A N 1
ATOM 1569 C CA . ASP A 1 189 ? -27.090 -10.227 12.656 1.00 90.31 189 ASP A CA 1
ATOM 1570 C C . ASP A 1 189 ? -27.339 -11.545 13.422 1.00 90.31 189 ASP A C 1
ATOM 1572 O O . ASP A 1 189 ? -28.448 -11.800 13.900 1.00 90.31 189 ASP A O 1
ATOM 1576 N N . GLU A 1 190 ? -26.309 -12.383 13.586 1.00 90.56 190 GLU A N 1
ATOM 1577 C CA . GLU A 1 190 ? -26.379 -13.636 14.349 1.00 90.56 190 GLU A CA 1
ATOM 1578 C C . GLU A 1 190 ? -26.317 -13.451 15.873 1.00 90.56 190 GLU A C 1
ATOM 1580 O O . GLU A 1 190 ? -26.800 -14.319 16.607 1.00 90.56 190 GLU A O 1
ATOM 1585 N N . TYR A 1 191 ? -25.743 -12.346 16.360 1.00 89.56 191 TYR A N 1
ATOM 1586 C CA . TYR A 1 191 ? -25.600 -12.044 17.788 1.00 89.56 191 TYR A CA 1
ATOM 1587 C C . TYR A 1 191 ? -26.963 -11.952 18.497 1.00 89.56 191 TYR A C 1
ATOM 1589 O O . TYR A 1 191 ? -27.094 -12.311 19.667 1.00 89.56 191 TYR A O 1
ATOM 1597 N N . GLY A 1 192 ? -28.009 -11.547 17.770 1.00 80.44 192 GLY A N 1
ATOM 1598 C CA . GLY A 1 192 ? -29.399 -11.633 18.224 1.00 80.44 192 GLY A CA 1
ATOM 1599 C C . GLY A 1 192 ? -29.842 -10.533 19.194 1.00 80.44 192 GLY A C 1
ATOM 1600 O O . GLY A 1 192 ? -30.985 -10.571 19.654 1.00 80.44 192 GLY A O 1
ATOM 1601 N N . ASN A 1 193 ? -28.983 -9.552 19.487 1.00 86.50 193 ASN A N 1
ATOM 1602 C CA . ASN A 1 193 ? -29.367 -8.315 20.163 1.00 86.50 193 ASN A CA 1
ATOM 1603 C C . ASN A 1 193 ? -29.691 -7.232 19.121 1.00 86.50 193 ASN A C 1
ATOM 1605 O O . ASN A 1 193 ? -28.783 -6.675 18.511 1.00 86.50 193 ASN A O 1
ATOM 1609 N N . GLU A 1 194 ? -30.979 -6.918 18.943 1.00 85.88 194 GLU A N 1
ATOM 1610 C CA . GLU A 1 194 ? -31.457 -5.922 17.966 1.00 85.88 194 GLU A CA 1
ATOM 1611 C C . GLU A 1 194 ? -30.964 -4.489 18.250 1.00 85.88 194 GLU A C 1
ATOM 1613 O O . GLU A 1 194 ? -31.034 -3.633 17.369 1.00 85.88 194 GLU A O 1
ATOM 1618 N N . GLU A 1 195 ? -30.465 -4.211 19.459 1.00 88.25 195 GLU A N 1
ATOM 1619 C CA . GLU A 1 195 ? -29.903 -2.905 19.818 1.00 88.25 195 GLU A CA 1
ATOM 1620 C C . GLU A 1 195 ? -28.456 -2.730 19.343 1.00 88.25 195 GLU A C 1
ATOM 1622 O O . GLU A 1 195 ? -27.979 -1.593 19.273 1.00 88.25 195 GLU A O 1
ATOM 1627 N N . VAL A 1 196 ? -27.764 -3.832 19.022 1.00 90.75 196 VAL A N 1
ATOM 1628 C CA . VAL A 1 196 ? -26.401 -3.808 18.487 1.00 90.75 196 VAL A CA 1
ATOM 1629 C C . VAL A 1 196 ? -26.454 -3.757 16.966 1.00 90.75 196 VAL A C 1
ATOM 1631 O O . VAL A 1 196 ? -27.047 -4.615 16.319 1.00 90.75 196 VAL A O 1
ATOM 1634 N N . THR A 1 197 ? -25.820 -2.747 16.375 1.00 92.00 197 THR A N 1
ATOM 1635 C CA . THR A 1 197 ? -25.807 -2.546 14.919 1.00 92.00 197 THR A CA 1
ATOM 1636 C C . THR A 1 197 ? -24.419 -2.150 14.414 1.00 92.00 197 THR A C 1
ATOM 1638 O O . THR A 1 197 ? -23.521 -1.827 15.189 1.00 92.00 197 THR A O 1
ATOM 1641 N N . THR A 1 198 ? -24.219 -2.167 13.096 1.00 91.50 198 THR A N 1
ATOM 1642 C CA . THR A 1 198 ? -23.002 -1.660 12.440 1.00 91.50 198 THR A CA 1
ATOM 1643 C C . THR A 1 198 ? -23.356 -0.750 11.262 1.00 91.50 198 THR A C 1
ATOM 1645 O O . THR A 1 198 ? -24.524 -0.565 10.914 1.00 91.50 198 THR A O 1
ATOM 1648 N N . ILE A 1 199 ? -22.346 -0.158 10.628 1.00 86.81 199 ILE A N 1
ATOM 1649 C CA . ILE A 1 199 ? -22.522 0.702 9.457 1.00 86.81 199 ILE A CA 1
ATOM 1650 C C . ILE A 1 199 ? -23.181 -0.054 8.294 1.00 86.81 199 ILE A C 1
ATOM 1652 O O . ILE A 1 199 ? -22.875 -1.206 7.998 1.00 86.81 199 ILE A O 1
ATOM 1656 N N . ASN A 1 200 ? -24.046 0.634 7.550 1.00 83.75 200 ASN A N 1
ATOM 1657 C CA . ASN A 1 200 ? -24.712 0.066 6.369 1.00 83.75 200 ASN A CA 1
ATOM 1658 C C . ASN A 1 200 ? -23.857 0.112 5.093 1.00 83.75 200 ASN A C 1
ATOM 1660 O O . ASN A 1 200 ? -24.250 -0.435 4.061 1.00 83.75 200 ASN A O 1
ATOM 1664 N N . LYS A 1 201 ? -22.720 0.811 5.148 1.00 82.12 201 LYS A N 1
ATOM 1665 C CA . LYS A 1 201 ? -21.756 0.930 4.060 1.00 82.12 201 LYS A CA 1
ATOM 1666 C C . LYS A 1 201 ? -20.396 1.333 4.624 1.00 82.12 201 LYS A C 1
ATOM 1668 O O . LYS A 1 201 ? -20.343 2.207 5.486 1.00 82.12 201 LYS A O 1
ATOM 1673 N N . LEU A 1 202 ? -19.324 0.766 4.074 1.00 78.69 202 LEU A N 1
ATOM 1674 C CA . LEU A 1 202 ? -17.952 1.188 4.350 1.00 78.69 202 LEU A CA 1
ATOM 1675 C C . LEU A 1 202 ? -17.757 2.693 4.099 1.00 78.69 202 LEU A C 1
ATOM 1677 O O . LEU A 1 202 ? -18.183 3.240 3.074 1.00 78.69 202 LEU A O 1
ATOM 1681 N N . CYS A 1 203 ? -17.105 3.364 5.047 1.00 64.00 203 CYS A N 1
ATOM 1682 C CA . CYS A 1 203 ? -16.735 4.768 4.915 1.00 64.00 203 CYS A CA 1
ATOM 1683 C C . CYS A 1 203 ? -15.483 4.896 4.037 1.00 64.00 203 CYS A C 1
ATOM 1685 O O . CYS A 1 203 ? -14.489 4.215 4.259 1.00 64.00 203 CYS A O 1
ATOM 1687 N N . THR A 1 204 ? -15.504 5.793 3.047 1.00 55.31 204 THR A N 1
ATOM 1688 C CA . THR A 1 204 ? -14.309 6.103 2.249 1.00 55.31 204 THR A CA 1
ATOM 1689 C C . THR A 1 204 ? -13.295 6.860 3.104 1.00 55.31 204 THR A C 1
ATOM 1691 O O . THR A 1 204 ? -13.637 7.883 3.696 1.00 55.31 204 THR A O 1
ATOM 1694 N N . THR A 1 205 ? -12.047 6.398 3.109 1.00 51.47 205 THR A N 1
ATOM 1695 C CA . THR A 1 205 ? -10.916 6.880 3.929 1.00 51.47 205 THR A CA 1
ATOM 1696 C C . THR A 1 205 ? -10.416 8.289 3.574 1.00 51.47 205 THR A C 1
ATOM 1698 O O . THR A 1 205 ? -9.474 8.807 4.174 1.00 51.47 205 THR A O 1
ATOM 1701 N N . SER A 1 206 ? -11.065 8.972 2.628 1.00 42.06 206 SER A N 1
ATOM 1702 C CA . SER A 1 206 ? -10.758 10.352 2.266 1.00 42.06 206 SER A CA 1
ATOM 1703 C C . SER A 1 206 ? -11.364 11.327 3.283 1.00 42.06 206 SER A C 1
ATOM 1705 O O . SER A 1 206 ? -12.534 11.679 3.166 1.00 42.06 206 SER A O 1
ATOM 1707 N N . SER A 1 207 ? -10.550 11.733 4.260 1.00 40.91 207 SER A N 1
ATOM 1708 C CA . SER A 1 207 ? -10.626 12.982 5.041 1.00 40.91 207 SER A CA 1
ATOM 1709 C C . SER A 1 207 ? -11.984 13.395 5.661 1.00 40.91 207 SER A C 1
ATOM 1711 O O . SER A 1 207 ? -12.966 13.684 4.984 1.00 40.91 207 SER A O 1
ATOM 1713 N N . ARG A 1 208 ? -11.973 13.564 6.996 1.00 38.28 208 ARG A N 1
ATOM 1714 C CA . ARG A 1 208 ? -13.040 14.082 7.895 1.00 38.28 208 ARG A CA 1
ATOM 1715 C C . ARG A 1 208 ? -14.186 13.158 8.304 1.00 38.28 208 ARG A C 1
ATOM 1717 O O . ARG A 1 208 ? -14.964 13.560 9.158 1.00 38.28 208 ARG A O 1
ATOM 1724 N N . ASN A 1 209 ? -14.276 11.941 7.780 1.00 36.75 209 ASN A N 1
ATOM 1725 C CA . ASN A 1 209 ? -15.293 10.973 8.222 1.00 36.75 209 ASN A CA 1
ATOM 1726 C C . ASN A 1 209 ? -14.694 9.841 9.070 1.00 36.75 209 ASN A C 1
ATOM 1728 O O . ASN A 1 209 ? -15.187 8.716 9.050 1.00 36.75 209 ASN A O 1
ATOM 1732 N N . ALA A 1 210 ? -13.610 10.119 9.791 1.00 40.22 210 ALA A N 1
ATOM 1733 C CA . ALA A 1 210 ? -13.183 9.289 10.903 1.00 40.22 210 ALA A CA 1
ATOM 1734 C C . ALA A 1 210 ? -14.182 9.547 12.036 1.00 40.22 210 ALA A C 1
ATOM 1736 O O . ALA A 1 210 ? -14.193 10.613 12.638 1.00 40.22 210 ALA A O 1
ATOM 1737 N N . TRP A 1 211 ? -15.096 8.602 12.256 1.00 48.59 211 TRP A N 1
ATOM 1738 C CA . TRP A 1 211 ? -16.229 8.744 13.177 1.00 48.59 211 TRP A CA 1
ATOM 1739 C C . TRP A 1 211 ? -15.819 8.913 14.645 1.00 48.59 211 TRP A C 1
ATOM 1741 O O . TRP A 1 211 ? -16.691 9.088 15.494 1.00 48.59 211 TRP A O 1
ATOM 1751 N N . ILE A 1 212 ? -14.520 8.834 14.950 1.00 47.44 212 ILE A N 1
ATOM 1752 C CA . ILE A 1 212 ? -14.046 8.688 16.318 1.00 47.44 212 ILE A CA 1
ATOM 1753 C C . ILE A 1 212 ? -12.964 9.687 16.744 1.00 47.44 212 ILE A C 1
ATOM 1755 O O . ILE A 1 212 ? -12.951 10.016 17.924 1.00 47.44 212 ILE A O 1
ATOM 1759 N N . THR A 1 213 ? -12.168 10.254 15.837 1.00 49.62 213 THR A N 1
ATOM 1760 C CA . THR A 1 213 ? -11.097 11.227 16.137 1.00 49.62 213 THR A CA 1
ATOM 1761 C C . THR A 1 213 ? -10.635 11.914 14.839 1.00 49.62 213 THR A C 1
ATOM 1763 O O . THR A 1 213 ? -10.974 11.458 13.747 1.00 49.62 213 THR A O 1
ATOM 1766 N N . ASP A 1 214 ? -9.814 12.971 14.914 1.00 52.53 214 ASP A N 1
ATOM 1767 C CA . ASP A 1 214 ? -9.101 13.566 13.758 1.00 52.53 214 ASP A CA 1
ATOM 1768 C C . ASP A 1 214 ? -8.003 12.629 13.175 1.00 52.53 214 ASP A C 1
ATOM 1770 O O . ASP A 1 214 ? -7.039 13.082 12.556 1.00 52.53 214 ASP A O 1
ATOM 1774 N N . ILE A 1 215 ? -8.128 11.309 13.365 1.00 56.59 215 ILE A N 1
ATOM 1775 C CA . ILE A 1 215 ? -7.128 10.306 12.993 1.00 56.59 215 ILE A CA 1
ATOM 1776 C C . ILE A 1 215 ? -7.480 9.664 11.647 1.00 56.59 215 ILE A C 1
ATOM 1778 O O . ILE A 1 215 ? -8.640 9.427 11.308 1.00 56.59 215 ILE A O 1
ATOM 1782 N N . VAL A 1 216 ? -6.454 9.388 10.842 1.00 58.56 216 VAL A N 1
ATOM 1783 C CA . VAL A 1 216 ? -6.606 8.719 9.550 1.00 58.56 216 VAL A CA 1
ATOM 1784 C C . VAL A 1 216 ? -6.632 7.209 9.758 1.00 58.56 216 VAL A C 1
ATOM 1786 O O . VAL A 1 216 ? -5.658 6.617 10.221 1.00 58.56 216 VAL A O 1
ATOM 1789 N N . PHE A 1 217 ? -7.727 6.582 9.338 1.00 67.94 217 PHE A N 1
ATOM 1790 C CA . PHE A 1 217 ? -7.831 5.132 9.227 1.00 67.94 217 PHE A CA 1
ATOM 1791 C C . PHE A 1 217 ? -7.511 4.717 7.790 1.00 67.94 217 PHE A C 1
ATOM 1793 O O . PHE A 1 217 ? -8.339 4.952 6.905 1.00 67.94 217 PHE A O 1
ATOM 1800 N N . PRO A 1 218 ? -6.324 4.160 7.500 1.00 61.41 218 PRO A N 1
ATOM 1801 C CA . PRO A 1 218 ? -5.934 3.809 6.142 1.00 61.41 218 PRO A CA 1
ATOM 1802 C C . PRO A 1 218 ? -6.878 2.819 5.452 1.00 61.41 218 PRO A C 1
ATOM 1804 O O . PRO A 1 218 ? -7.083 2.981 4.249 1.00 61.41 218 PRO A O 1
ATOM 1807 N N . PHE A 1 219 ? -7.458 1.842 6.170 1.00 73.25 219 PHE A N 1
ATOM 1808 C CA . PHE A 1 219 ? -8.327 0.822 5.559 1.00 73.25 219 PHE A CA 1
ATOM 1809 C C . PHE A 1 219 ? -9.505 0.386 6.438 1.00 73.25 219 PHE A C 1
ATOM 1811 O O . PHE A 1 219 ? -10.648 0.696 6.108 1.00 73.25 219 PHE A O 1
ATOM 1818 N N . ILE A 1 220 ? -9.257 -0.330 7.541 1.00 81.00 220 ILE A N 1
ATOM 1819 C CA . ILE A 1 220 ? -10.337 -0.840 8.401 1.00 81.00 220 ILE A CA 1
ATOM 1820 C C . ILE A 1 220 ? -10.779 0.256 9.379 1.00 81.00 220 ILE A C 1
ATOM 1822 O O . ILE A 1 220 ? -9.973 0.786 10.142 1.00 81.00 220 ILE A O 1
ATOM 1826 N N . ASN A 1 221 ? -12.068 0.592 9.326 1.00 83.69 221 ASN A N 1
ATOM 1827 C CA . ASN A 1 221 ? -12.743 1.575 10.173 1.00 83.69 221 ASN A CA 1
ATOM 1828 C C . ASN A 1 221 ? -14.222 1.185 10.284 1.00 83.69 221 ASN A C 1
ATOM 1830 O O . ASN A 1 221 ? -15.071 1.708 9.555 1.00 83.69 221 ASN A O 1
ATOM 1834 N N . ILE A 1 222 ? -14.509 0.186 11.119 1.00 88.06 222 ILE A N 1
ATOM 1835 C CA . ILE A 1 222 ? -15.844 -0.412 11.217 1.00 88.06 222 ILE A CA 1
ATOM 1836 C C . ILE A 1 222 ? -16.337 -0.284 12.663 1.00 88.06 222 ILE A C 1
ATOM 1838 O O . ILE A 1 222 ? -15.981 -1.115 13.503 1.00 88.06 222 ILE A O 1
ATOM 1842 N N . PRO A 1 223 ? -17.129 0.760 12.974 1.00 89.81 223 PRO A N 1
ATOM 1843 C CA . PRO A 1 223 ? -17.744 0.915 14.281 1.00 89.81 223 PRO A CA 1
ATOM 1844 C C . PRO A 1 223 ? -18.960 -0.003 14.454 1.00 89.81 223 PRO A C 1
ATOM 1846 O O . PRO A 1 223 ? -19.665 -0.367 13.503 1.00 89.81 223 PRO A O 1
ATOM 1849 N N . LEU A 1 224 ? -19.213 -0.320 15.714 1.00 91.38 224 LEU A N 1
ATOM 1850 C CA . LEU A 1 224 ? -20.372 -1.018 16.236 1.00 91.38 224 LEU A CA 1
ATOM 1851 C C . LEU A 1 224 ? -21.105 -0.078 17.189 1.00 91.38 224 LEU A C 1
ATOM 1853 O O . LEU A 1 224 ? -20.491 0.664 17.961 1.00 91.38 224 LEU A O 1
ATOM 1857 N N . TYR A 1 225 ? -22.426 -0.105 17.127 1.00 89.88 225 TYR A N 1
ATOM 1858 C CA . TYR A 1 225 ? -23.299 0.783 17.878 1.00 89.88 225 TYR A CA 1
ATOM 1859 C C . TYR A 1 225 ? -24.185 -0.022 18.813 1.00 89.88 225 TYR A C 1
ATOM 1861 O O . TYR A 1 225 ? -24.571 -1.137 18.483 1.00 89.88 225 TYR A O 1
ATOM 1869 N N . TYR A 1 226 ? -24.536 0.578 19.945 1.00 87.94 226 TYR A N 1
ATOM 1870 C CA . TYR A 1 226 ? -25.531 0.087 20.889 1.00 87.94 226 TYR A CA 1
ATOM 1871 C C . TYR A 1 226 ? -26.480 1.237 21.199 1.00 87.94 226 TYR A C 1
ATOM 1873 O O . TYR A 1 226 ? -26.021 2.295 21.636 1.00 87.94 226 TYR A O 1
ATOM 1881 N N . LYS A 1 227 ? -27.777 1.059 20.910 1.00 84.00 227 LYS A N 1
ATOM 1882 C CA . LYS A 1 227 ? -28.812 2.105 21.062 1.00 84.00 227 LYS A CA 1
ATOM 1883 C C . LYS A 1 227 ? -28.429 3.424 20.362 1.00 84.00 227 LYS A C 1
ATOM 1885 O O . LYS A 1 227 ? -28.434 4.491 20.967 1.00 84.00 227 LYS A O 1
ATOM 1890 N N . ASP A 1 228 ? -28.037 3.332 19.088 1.00 80.31 228 ASP A N 1
ATOM 1891 C CA . ASP A 1 228 ? -27.606 4.451 18.223 1.00 80.31 228 ASP A CA 1
ATOM 1892 C C . ASP A 1 228 ? -26.348 5.223 18.678 1.00 80.31 228 ASP A C 1
ATOM 1894 O O . ASP A 1 228 ? -25.955 6.212 18.053 1.00 80.31 228 ASP A O 1
ATOM 1898 N N . ARG A 1 229 ? -25.658 4.759 19.724 1.00 85.00 229 ARG A N 1
ATOM 1899 C CA . ARG A 1 229 ? -24.410 5.347 20.228 1.00 85.00 229 ARG A CA 1
ATOM 1900 C C . ARG A 1 229 ? -23.232 4.416 19.985 1.00 85.00 229 ARG A C 1
ATOM 1902 O O . ARG A 1 229 ? -23.389 3.198 19.936 1.00 85.00 229 ARG A O 1
ATOM 1909 N N . CYS A 1 230 ? -22.041 4.985 19.802 1.00 85.44 230 CYS A N 1
ATOM 1910 C CA . CYS A 1 230 ? -20.835 4.194 19.552 1.00 85.44 230 CYS A CA 1
ATOM 1911 C C . CYS A 1 230 ? -20.561 3.269 20.744 1.00 85.44 230 CYS A C 1
ATOM 1913 O O . CYS A 1 230 ? -20.445 3.744 21.869 1.00 85.44 230 CYS A O 1
ATOM 1915 N N . LEU A 1 231 ? -20.467 1.965 20.496 1.00 91.06 231 LEU A N 1
ATOM 1916 C CA . LEU A 1 231 ? -20.178 0.952 21.511 1.00 91.06 231 LEU A CA 1
ATOM 1917 C C . LEU A 1 231 ? -18.703 0.557 21.466 1.00 91.06 231 LEU A C 1
ATOM 1919 O O . LEU A 1 231 ? -18.001 0.570 22.471 1.00 91.06 231 LEU A O 1
ATOM 1923 N N . CYS A 1 232 ? -18.241 0.178 20.283 1.00 92.06 232 CYS A N 1
ATOM 1924 C CA . CYS A 1 232 ? -16.883 -0.281 20.049 1.00 92.06 232 CYS A CA 1
ATOM 1925 C C . CYS A 1 232 ? -16.572 -0.247 18.552 1.00 92.06 232 CYS A C 1
ATOM 1927 O O . CYS A 1 232 ? -17.414 0.156 17.749 1.00 92.06 232 CYS A O 1
ATOM 1929 N N . GLY A 1 233 ? -15.385 -0.681 18.146 1.00 90.56 233 GLY A N 1
ATOM 1930 C CA . GLY A 1 233 ? -15.120 -0.902 16.732 1.00 90.56 233 GLY A CA 1
ATOM 1931 C C . GLY A 1 233 ? -13.743 -1.459 16.444 1.00 90.56 233 GLY A C 1
ATOM 1932 O O . GLY A 1 233 ? -12.884 -1.528 17.321 1.00 90.56 233 GLY A O 1
ATOM 1933 N N . LEU A 1 234 ? -13.561 -1.858 15.190 1.00 90.00 234 LEU A N 1
ATOM 1934 C CA . LEU A 1 234 ? -12.329 -2.438 14.681 1.00 90.00 234 LEU A CA 1
ATOM 1935 C C . LEU A 1 234 ? -11.632 -1.438 13.753 1.00 90.00 234 LEU A C 1
ATOM 1937 O O . LEU A 1 234 ? -12.251 -0.934 12.807 1.00 90.00 234 LEU A O 1
ATOM 1941 N N . TYR A 1 235 ? -10.350 -1.175 14.013 1.00 86.69 235 TYR A N 1
ATOM 1942 C CA . TYR A 1 235 ? -9.604 -0.090 13.382 1.00 86.69 235 TYR A CA 1
ATOM 1943 C C . TYR A 1 235 ? -8.185 -0.479 12.989 1.00 86.69 235 TYR A C 1
ATOM 1945 O O . TYR A 1 235 ? -7.458 -1.173 13.703 1.00 86.69 235 TYR A O 1
ATOM 1953 N N . GLU A 1 236 ? -7.746 0.077 11.869 1.00 82.50 236 GLU A N 1
ATOM 1954 C CA . GLU A 1 236 ? -6.336 0.218 11.545 1.00 82.50 236 GLU A CA 1
ATOM 1955 C C . GLU A 1 236 ? -5.947 1.677 11.667 1.00 82.50 236 GLU A C 1
ATOM 1957 O O . GLU A 1 236 ? -6.406 2.502 10.886 1.00 82.50 236 GLU A O 1
ATOM 1962 N N . TYR A 1 237 ? -5.100 1.982 12.643 1.00 77.62 237 TYR A N 1
ATOM 1963 C CA . TYR A 1 237 ? -4.601 3.327 12.881 1.00 77.62 237 TYR A CA 1
ATOM 1964 C C . TYR A 1 237 ? -3.380 3.642 12.011 1.00 77.62 237 TYR A C 1
ATOM 1966 O O . TYR A 1 237 ? -2.567 2.765 11.704 1.00 77.62 237 TYR A O 1
ATOM 1974 N N . TYR A 1 238 ? -3.244 4.909 11.624 1.00 71.25 238 TYR A N 1
ATOM 1975 C CA . TYR A 1 238 ? -2.025 5.455 11.037 1.00 71.25 238 TYR A CA 1
ATOM 1976 C C . TYR A 1 238 ? -1.704 6.804 11.679 1.00 71.25 238 TYR A C 1
ATOM 1978 O O . TYR A 1 238 ? -2.017 7.863 11.135 1.00 71.25 238 TYR A O 1
ATOM 1986 N N . ASP A 1 239 ? -1.095 6.731 12.858 1.00 68.69 239 ASP A N 1
ATOM 1987 C CA . ASP A 1 239 ? -0.685 7.879 13.658 1.00 68.69 239 ASP A CA 1
ATOM 1988 C C . ASP A 1 239 ? 0.742 7.695 14.224 1.00 68.69 239 ASP A C 1
ATOM 1990 O O . ASP A 1 239 ? 1.295 6.589 14.189 1.00 68.69 239 ASP A O 1
ATOM 1994 N N . GLU A 1 240 ? 1.371 8.778 14.700 1.00 65.81 240 GLU A N 1
ATOM 1995 C CA . GLU A 1 240 ? 2.700 8.724 15.328 1.00 65.81 240 GLU A CA 1
ATOM 1996 C C . GLU A 1 240 ? 2.688 7.909 16.632 1.00 65.81 240 GLU A C 1
ATOM 1998 O O . GLU A 1 240 ? 3.656 7.191 16.905 1.00 65.81 240 GLU A O 1
ATOM 2003 N N . GLU A 1 241 ? 1.603 7.975 17.411 1.00 70.12 241 GLU A N 1
ATOM 2004 C CA . GLU A 1 241 ? 1.479 7.264 18.689 1.00 70.12 241 GLU A CA 1
ATOM 2005 C C . GLU A 1 241 ? 0.920 5.849 18.499 1.00 70.12 241 GLU A C 1
ATOM 2007 O O . GLU A 1 241 ? 1.470 4.874 19.026 1.00 70.12 241 GLU A O 1
ATOM 2012 N N . ILE A 1 242 ? -0.120 5.714 17.668 1.00 75.62 242 ILE A N 1
ATOM 2013 C CA . ILE A 1 242 ? -0.715 4.426 17.296 1.00 75.62 242 ILE A CA 1
ATOM 2014 C C . ILE A 1 242 ? -0.463 4.164 15.809 1.00 75.62 242 ILE A C 1
ATOM 2016 O O . ILE A 1 242 ? -1.253 4.483 14.922 1.00 75.62 242 ILE A O 1
ATOM 2020 N N . SER A 1 243 ? 0.689 3.560 15.532 1.00 72.25 243 SER A N 1
ATOM 2021 C CA . SER A 1 243 ? 1.101 3.248 14.164 1.00 72.25 243 SER A CA 1
ATOM 2022 C C . SER A 1 243 ? 0.428 1.990 13.616 1.00 72.25 243 SER A C 1
ATOM 2024 O O . SER A 1 243 ? 0.044 1.073 14.349 1.00 72.25 243 SER A O 1
ATOM 2026 N N . PHE A 1 244 ? 0.328 1.918 12.292 1.00 75.94 244 PHE A N 1
ATOM 2027 C CA . PHE A 1 244 ? -0.129 0.716 11.606 1.00 75.94 244 PHE A CA 1
ATOM 2028 C C . PHE A 1 244 ? 0.714 -0.508 12.009 1.00 75.94 244 PHE A C 1
ATOM 2030 O O . PHE A 1 244 ? 1.938 -0.410 12.129 1.00 75.94 244 PHE A O 1
ATOM 2037 N N . SER A 1 245 ? 0.078 -1.678 12.160 1.00 77.38 245 SER A N 1
ATOM 2038 C CA . SER A 1 245 ? 0.767 -2.926 12.502 1.00 77.38 245 SER A CA 1
ATOM 2039 C C . SER A 1 245 ? 0.411 -4.109 11.597 1.00 77.38 245 SER A C 1
ATOM 2041 O O . SER A 1 245 ? -0.749 -4.406 11.317 1.00 77.38 245 SER A O 1
ATOM 2043 N N . ASP A 1 246 ? 1.450 -4.837 11.194 1.00 74.44 246 ASP A N 1
ATOM 2044 C CA . ASP A 1 246 ? 1.373 -6.082 10.423 1.00 74.44 246 ASP A CA 1
ATOM 2045 C C . ASP A 1 246 ? 0.961 -7.270 11.317 1.00 74.44 246 ASP A C 1
ATOM 2047 O O . ASP A 1 246 ? 0.500 -8.296 10.822 1.00 74.44 246 ASP A O 1
ATOM 2051 N N . GLU A 1 247 ? 1.142 -7.139 12.634 1.00 82.50 247 GLU A N 1
ATOM 2052 C CA . GLU A 1 247 ? 0.899 -8.188 13.633 1.00 82.50 247 GLU A CA 1
ATOM 2053 C C . GLU A 1 247 ? -0.438 -8.013 14.353 1.00 82.50 247 GLU A C 1
ATOM 2055 O O . GLU A 1 247 ? -1.039 -9.000 14.788 1.00 82.50 247 GLU A O 1
ATOM 2060 N N . TYR A 1 248 ? -0.909 -6.768 14.468 1.00 87.31 248 TYR A N 1
ATOM 2061 C CA . TYR A 1 248 ? -2.090 -6.425 15.249 1.00 87.31 248 TYR A CA 1
ATOM 2062 C C . TYR A 1 248 ? -3.087 -5.587 14.451 1.00 87.31 248 TYR A C 1
ATOM 2064 O O . TYR A 1 248 ? -2.716 -4.820 13.563 1.00 87.31 248 TYR A O 1
ATOM 2072 N N . ILE A 1 249 ? -4.354 -5.720 14.817 1.00 88.50 249 ILE A N 1
ATOM 2073 C CA . ILE A 1 249 ? -5.411 -4.751 14.545 1.00 88.50 249 ILE A CA 1
ATOM 2074 C C . ILE A 1 249 ? -5.862 -4.142 15.875 1.00 88.50 249 ILE A C 1
ATOM 2076 O O . ILE A 1 249 ? -5.632 -4.732 16.935 1.00 88.50 249 ILE A O 1
ATOM 2080 N N . TYR A 1 250 ? -6.455 -2.956 15.835 1.00 90.69 250 TYR A N 1
ATOM 2081 C CA . TYR A 1 250 ? -6.887 -2.250 17.031 1.00 90.69 250 TYR A CA 1
ATOM 2082 C C . TYR A 1 250 ? -8.386 -2.403 17.230 1.00 90.69 250 TYR A C 1
ATOM 2084 O O . TYR A 1 250 ? -9.152 -2.406 16.265 1.00 90.69 250 TYR A O 1
ATOM 2092 N N . PHE A 1 251 ? -8.789 -2.537 18.485 1.00 93.00 251 PHE A N 1
ATOM 2093 C CA . PHE A 1 251 ? -10.187 -2.539 18.875 1.00 93.00 251 PHE A CA 1
ATOM 2094 C C . PHE A 1 251 ? -10.394 -1.499 19.959 1.00 93.00 251 PHE A C 1
ATOM 2096 O O . PHE A 1 251 ? -9.636 -1.468 20.931 1.00 93.00 251 PHE A O 1
ATOM 2103 N N . ASP A 1 252 ? -11.406 -0.664 19.778 1.00 92.62 252 ASP A N 1
ATOM 2104 C CA . ASP A 1 252 ? -11.730 0.381 20.735 1.00 92.62 252 ASP A CA 1
ATOM 2105 C C . ASP A 1 252 ? -12.997 0.029 21.489 1.00 92.62 252 ASP A C 1
ATOM 2107 O O . ASP A 1 252 ? -14.007 -0.326 20.884 1.00 92.62 252 ASP A O 1
ATOM 2111 N N . PHE A 1 253 ? -12.958 0.200 22.803 1.00 93.31 253 PHE A N 1
ATOM 2112 C CA . PHE A 1 253 ? -14.129 0.213 23.664 1.00 93.31 253 PHE A CA 1
ATOM 2113 C C . PHE A 1 253 ? -14.547 1.664 23.884 1.00 93.31 253 PHE A C 1
ATOM 2115 O O . PHE A 1 253 ? -13.784 2.442 24.456 1.00 93.31 253 PHE A O 1
ATOM 2122 N N . ALA A 1 254 ? -15.747 2.033 23.438 1.00 91.31 254 ALA A N 1
ATOM 2123 C CA . ALA A 1 254 ? -16.310 3.353 23.678 1.00 91.31 254 ALA A CA 1
ATOM 2124 C C . ALA A 1 254 ? -17.252 3.299 24.886 1.00 91.31 254 ALA A C 1
ATOM 2126 O O . ALA A 1 254 ? -18.258 2.587 24.891 1.00 91.31 254 ALA A O 1
ATOM 2127 N N . VAL A 1 255 ? -16.928 4.082 25.909 1.00 88.69 255 VAL A N 1
ATOM 2128 C CA . VAL A 1 255 ? -17.765 4.268 27.092 1.00 88.69 255 VAL A CA 1
ATOM 2129 C C . VAL A 1 255 ? -18.621 5.495 26.854 1.00 88.69 255 VAL A C 1
ATOM 2131 O O . VAL A 1 255 ? -18.151 6.632 26.939 1.00 88.69 255 VAL A O 1
ATOM 2134 N N . GLN A 1 256 ? -19.879 5.250 26.498 1.00 84.00 256 GLN A N 1
ATOM 2135 C CA . GLN A 1 256 ? -20.780 6.261 25.953 1.00 84.00 256 GLN A CA 1
ATOM 2136 C C . GLN A 1 256 ? -20.923 7.460 26.894 1.00 84.00 256 GLN A C 1
ATOM 2138 O O . GLN A 1 256 ? -20.773 8.600 26.458 1.00 84.00 256 GLN A O 1
ATOM 2143 N N . SER A 1 257 ? -21.106 7.207 28.188 1.00 79.75 257 SER A N 1
ATOM 2144 C CA . SER A 1 257 ? -21.338 8.263 29.173 1.00 79.75 257 SER A CA 1
ATOM 2145 C C . SER A 1 257 ? -20.157 9.207 29.397 1.00 79.75 257 SER A C 1
ATOM 2147 O O . SER A 1 257 ? -20.361 10.379 29.711 1.00 79.75 257 SER A O 1
ATOM 2149 N N . ILE A 1 258 ? -18.927 8.733 29.182 1.00 79.00 258 ILE A N 1
ATOM 2150 C CA . ILE A 1 258 ? -17.727 9.581 29.209 1.00 79.00 258 ILE A CA 1
ATOM 2151 C C . ILE A 1 258 ? -17.614 10.316 27.872 1.00 79.00 258 ILE A C 1
ATOM 2153 O O . ILE A 1 258 ? -17.534 11.538 27.820 1.00 79.00 258 ILE A O 1
ATOM 2157 N N . ARG A 1 259 ? -17.683 9.565 26.769 1.00 75.25 259 ARG A N 1
ATOM 2158 C CA . ARG A 1 259 ? -17.434 10.067 25.414 1.00 75.25 259 ARG A CA 1
ATOM 2159 C C . ARG A 1 259 ? -18.372 11.199 24.996 1.00 75.25 259 ARG A C 1
ATOM 2161 O O . ARG A 1 259 ? -17.958 12.131 24.309 1.00 75.25 259 ARG A O 1
ATOM 2168 N N . TYR A 1 260 ? -19.649 11.099 25.350 1.00 73.56 260 TYR A N 1
ATOM 2169 C CA . TYR A 1 260 ? -20.647 12.114 25.010 1.00 73.56 260 TYR A CA 1
ATOM 2170 C C . TYR A 1 260 ? -20.741 13.230 26.065 1.00 73.56 260 TYR A C 1
ATOM 2172 O O . TYR A 1 260 ? -21.626 14.077 25.956 1.00 73.56 260 TYR A O 1
ATOM 2180 N N . ASN A 1 261 ? -19.802 13.275 27.027 1.00 68.62 261 ASN A N 1
ATOM 2181 C CA . ASN A 1 261 ? -19.737 14.241 28.128 1.00 68.62 261 ASN A CA 1
ATOM 2182 C C . ASN A 1 261 ? -21.081 14.402 28.848 1.00 68.62 261 ASN A C 1
ATOM 2184 O O . ASN A 1 261 ? -21.506 15.518 29.142 1.00 68.62 261 ASN A O 1
ATOM 2188 N N . GLU A 1 262 ? -21.771 13.292 29.121 1.00 68.06 262 GLU A N 1
ATOM 2189 C CA . GLU A 1 262 ? -23.047 13.340 29.848 1.00 68.06 262 GLU A CA 1
ATOM 2190 C C . GLU A 1 262 ? -22.845 13.932 31.252 1.00 68.06 262 GLU A C 1
ATOM 2192 O O . GLU A 1 262 ? -23.733 14.577 31.807 1.00 68.06 262 GLU A O 1
ATOM 2197 N N . TYR A 1 263 ? -21.629 13.798 31.785 1.00 65.81 263 TYR A N 1
ATOM 2198 C CA . TYR A 1 263 ? -21.203 14.342 33.063 1.00 65.81 263 TYR A CA 1
ATOM 2199 C C . TYR A 1 263 ? -20.284 15.553 32.866 1.00 65.81 263 TYR A C 1
ATOM 2201 O O . TYR A 1 263 ? -19.205 15.443 32.297 1.00 65.81 263 TYR A O 1
ATOM 2209 N N . GLU A 1 264 ? -20.679 16.709 33.407 1.00 66.81 264 GLU A N 1
ATOM 2210 C CA . GLU A 1 264 ? -19.851 17.931 33.409 1.00 66.81 264 GLU A CA 1
ATOM 2211 C C . GLU A 1 264 ? -18.859 17.996 34.593 1.00 66.81 264 GLU A C 1
ATOM 2213 O O . GLU A 1 264 ? -18.118 18.968 34.727 1.00 66.81 264 GLU A O 1
ATOM 2218 N N . ASN A 1 265 ? -18.877 17.013 35.503 1.00 79.38 265 ASN A N 1
ATOM 2219 C CA . ASN A 1 265 ? -18.037 17.013 36.703 1.00 79.38 265 ASN A CA 1
ATOM 2220 C C . ASN A 1 265 ? -16.767 16.177 36.500 1.00 79.38 265 ASN A C 1
ATOM 2222 O O . ASN A 1 265 ? -16.841 14.949 36.492 1.00 79.38 265 ASN A O 1
ATOM 2226 N N . ASP A 1 266 ? -15.619 16.854 36.451 1.00 82.50 266 ASP A N 1
ATOM 2227 C CA . ASP A 1 266 ? -14.287 16.252 36.316 1.00 82.50 266 ASP A CA 1
ATOM 2228 C C . ASP A 1 266 ? -14.010 15.134 37.343 1.00 82.50 266 ASP A C 1
ATOM 2230 O O . ASP A 1 266 ? -13.435 14.112 36.985 1.00 82.50 266 ASP A O 1
ATOM 2234 N N . GLU A 1 267 ? -14.454 15.274 38.603 1.00 84.38 267 GLU A N 1
ATOM 2235 C CA . GLU A 1 267 ? -14.244 14.234 39.631 1.00 84.38 267 GLU A CA 1
ATOM 2236 C C . GLU A 1 267 ? -15.027 12.950 39.310 1.00 84.38 267 GLU A C 1
ATOM 2238 O O . GLU A 1 267 ? -14.541 11.846 39.546 1.00 84.38 267 GLU A O 1
ATOM 2243 N N . VAL A 1 268 ? -16.233 13.081 38.748 1.00 85.06 268 VAL A N 1
ATOM 2244 C CA . VAL A 1 268 ? -17.071 11.927 38.380 1.00 85.06 268 VAL A CA 1
ATOM 2245 C C . VAL A 1 268 ? -16.522 11.250 37.128 1.00 85.06 268 VAL A C 1
ATOM 2247 O O . VAL A 1 268 ? -16.477 10.025 37.077 1.00 85.06 268 VAL A O 1
ATOM 2250 N N . LEU A 1 269 ? -16.053 12.032 36.151 1.00 85.06 269 LEU A N 1
ATOM 2251 C CA . LEU A 1 269 ? -15.393 11.498 34.959 1.00 85.06 269 LEU A CA 1
ATOM 2252 C C . LEU A 1 269 ? -14.144 10.689 35.334 1.00 85.06 269 LEU A C 1
ATOM 2254 O O . LEU A 1 269 ? -13.999 9.558 34.876 1.00 85.06 269 LEU A O 1
ATOM 2258 N N . GLU A 1 270 ? -13.303 11.204 36.236 1.00 87.69 270 GLU A N 1
ATOM 2259 C CA . GLU A 1 270 ? -12.120 10.481 36.721 1.00 87.69 270 GLU A CA 1
ATOM 2260 C C . GLU A 1 270 ? -12.506 9.172 37.442 1.00 87.69 270 GLU A C 1
ATOM 2262 O O . GLU A 1 270 ? -11.864 8.133 37.258 1.00 87.69 270 GLU A O 1
ATOM 2267 N N . GLU A 1 271 ? -13.573 9.167 38.249 1.00 89.38 271 GLU A N 1
ATOM 2268 C CA . GLU A 1 271 ? -14.084 7.942 38.881 1.00 89.38 271 GLU A CA 1
ATOM 2269 C C . GLU A 1 271 ? -14.592 6.917 37.852 1.00 89.38 271 GLU A C 1
ATOM 2271 O O . GLU A 1 271 ? -14.307 5.721 37.984 1.00 89.38 271 GLU A O 1
ATOM 2276 N N . MET A 1 272 ? -15.297 7.369 36.812 1.00 89.25 272 MET A N 1
ATOM 2277 C CA . MET A 1 272 ? -15.779 6.515 35.724 1.00 89.25 272 MET A CA 1
ATOM 2278 C C . MET A 1 272 ? -14.617 5.920 34.926 1.00 89.25 272 MET A C 1
ATOM 2280 O O . MET A 1 272 ? -14.581 4.708 34.721 1.00 89.25 272 MET A O 1
ATOM 2284 N N . GLU A 1 273 ? -13.631 6.729 34.531 1.00 90.38 273 GLU A N 1
ATOM 2285 C CA . GLU A 1 273 ? -12.431 6.264 33.826 1.00 90.38 273 GLU A CA 1
ATOM 2286 C C . GLU A 1 273 ? -11.658 5.224 34.647 1.00 90.38 273 GLU A C 1
ATOM 2288 O O . GLU A 1 273 ? -11.276 4.164 34.142 1.00 90.38 273 GLU A O 1
ATOM 2293 N N . ASN A 1 274 ? -11.477 5.473 35.946 1.00 91.06 274 ASN A N 1
ATOM 2294 C CA . ASN A 1 274 ? -10.847 4.507 36.843 1.00 91.06 274 ASN A CA 1
ATOM 2295 C C . ASN A 1 274 ? -11.632 3.192 36.902 1.00 91.06 274 ASN A C 1
ATOM 2297 O O . ASN A 1 274 ? -11.028 2.113 36.895 1.00 91.06 274 ASN A O 1
ATOM 2301 N N . LYS A 1 275 ? -12.968 3.261 36.920 1.00 93.56 275 LYS A N 1
ATOM 2302 C CA . LYS A 1 275 ? -13.809 2.064 36.948 1.00 93.56 275 LYS A CA 1
ATOM 2303 C C . LYS A 1 275 ? -13.741 1.278 35.640 1.00 93.56 275 LYS A C 1
ATOM 2305 O O . LYS A 1 275 ? -13.611 0.057 35.678 1.00 93.56 275 LYS A O 1
ATOM 2310 N N . VAL A 1 276 ? -13.771 1.957 34.497 1.00 92.50 276 VAL A N 1
ATOM 2311 C CA . VAL A 1 276 ? -13.618 1.343 33.169 1.00 92.50 276 VAL A CA 1
ATOM 2312 C C . VAL A 1 276 ? -12.276 0.623 33.060 1.00 92.50 276 VAL A C 1
ATOM 2314 O O . VAL A 1 276 ? -12.233 -0.547 32.675 1.00 92.50 276 VAL A O 1
ATOM 2317 N N . ASN A 1 277 ? -11.190 1.287 33.464 1.00 92.12 277 ASN A N 1
ATOM 2318 C CA . ASN A 1 277 ? -9.859 0.684 33.504 1.00 92.12 277 ASN A CA 1
ATOM 2319 C C . ASN A 1 277 ? -9.836 -0.580 34.372 1.00 92.12 277 ASN A C 1
ATOM 2321 O O . ASN A 1 277 ? -9.286 -1.601 33.960 1.00 92.12 277 ASN A O 1
ATOM 2325 N N . GLU A 1 278 ? -10.454 -0.541 35.556 1.00 93.56 278 GLU A N 1
ATOM 2326 C CA . GLU A 1 278 ? -10.567 -1.708 36.437 1.00 93.56 278 GLU A CA 1
ATOM 2327 C C . GLU A 1 278 ? -11.290 -2.876 35.742 1.00 93.56 278 GLU A C 1
ATOM 2329 O O . GLU A 1 278 ? -10.801 -4.007 35.771 1.00 93.56 278 GLU A O 1
ATOM 2334 N N . LEU A 1 279 ? -12.432 -2.613 35.097 1.00 94.31 279 LEU A N 1
ATOM 2335 C CA . LEU A 1 279 ? -13.227 -3.632 34.402 1.00 94.31 279 LEU A CA 1
ATOM 2336 C C . LEU A 1 279 ? -12.446 -4.277 33.250 1.00 94.31 279 LEU A C 1
ATOM 2338 O O . LEU A 1 279 ? -12.409 -5.504 33.147 1.00 94.31 279 LEU A O 1
ATOM 2342 N N . LEU A 1 280 ? -11.777 -3.470 32.426 1.00 93.19 280 LEU A N 1
ATOM 2343 C CA . LEU A 1 280 ? -10.976 -3.949 31.298 1.00 93.19 280 LEU A CA 1
ATOM 2344 C C . LEU A 1 280 ? -9.751 -4.757 31.755 1.00 93.19 280 LEU A C 1
ATOM 2346 O O . LEU A 1 280 ? -9.476 -5.824 31.206 1.00 93.19 280 LEU A O 1
ATOM 2350 N N . ILE A 1 281 ? -9.047 -4.309 32.799 1.00 92.62 281 ILE A N 1
ATOM 2351 C CA . ILE A 1 281 ? -7.902 -5.041 33.365 1.00 92.62 281 ILE A CA 1
ATOM 2352 C C . ILE A 1 281 ? -8.350 -6.382 33.962 1.00 92.62 281 ILE A C 1
ATOM 2354 O O . ILE A 1 281 ? -7.663 -7.390 33.791 1.00 92.62 281 ILE A O 1
ATOM 2358 N N . ASN A 1 282 ? -9.510 -6.428 34.624 1.00 92.75 282 ASN A N 1
ATOM 2359 C CA . ASN A 1 282 ? -10.073 -7.668 35.169 1.00 92.75 282 ASN A CA 1
ATOM 2360 C C . ASN A 1 282 ? -10.432 -8.693 34.080 1.00 92.75 282 ASN A C 1
ATOM 2362 O O . ASN A 1 282 ? -10.471 -9.892 34.357 1.00 92.75 282 ASN A O 1
ATOM 2366 N N . LYS A 1 283 ? -10.673 -8.228 32.851 1.00 92.00 283 LYS A N 1
ATOM 2367 C CA . LYS A 1 283 ? -10.878 -9.049 31.648 1.00 92.00 283 LYS A CA 1
ATOM 2368 C C . LYS A 1 283 ? -9.568 -9.392 30.924 1.00 92.00 283 LYS A C 1
ATOM 2370 O O . LYS A 1 283 ? -9.600 -9.983 29.853 1.00 92.00 283 LYS A O 1
ATOM 2375 N N . GLU A 1 284 ? -8.425 -9.058 31.524 1.00 92.06 284 GLU A N 1
ATOM 2376 C CA . GLU A 1 284 ? -7.074 -9.307 31.005 1.00 92.06 284 GLU A CA 1
ATOM 2377 C C . GLU A 1 284 ? -6.730 -8.528 29.721 1.00 92.06 284 GLU A C 1
ATOM 2379 O O . GLU A 1 284 ? -5.781 -8.876 29.013 1.00 92.06 284 GLU A O 1
ATOM 2384 N N . TYR A 1 285 ? -7.440 -7.430 29.435 1.00 92.50 285 TYR A N 1
ATOM 2385 C CA . TYR A 1 285 ? -7.078 -6.552 28.327 1.00 92.50 285 TYR A CA 1
ATOM 2386 C C . TYR A 1 285 ? -5.834 -5.721 28.653 1.00 92.50 285 TYR A C 1
ATOM 2388 O O . TYR A 1 285 ? -5.715 -5.107 29.714 1.00 92.50 285 TYR A O 1
ATOM 2396 N N . ASN A 1 286 ? -4.906 -5.661 27.696 1.00 88.38 286 ASN A N 1
ATOM 2397 C CA . ASN A 1 286 ? -3.767 -4.752 27.747 1.00 88.38 286 ASN A CA 1
ATOM 2398 C C . ASN A 1 286 ? -4.121 -3.446 27.024 1.00 88.38 286 ASN A C 1
ATOM 2400 O O . ASN A 1 286 ? -4.022 -3.365 25.796 1.00 88.38 286 ASN A O 1
ATOM 2404 N N . ILE A 1 287 ? -4.563 -2.458 27.798 1.00 89.69 287 ILE A N 1
ATOM 2405 C CA . ILE A 1 287 ? -4.992 -1.146 27.305 1.00 89.69 287 ILE A CA 1
ATOM 2406 C C . ILE A 1 287 ? -3.763 -0.365 26.837 1.00 89.69 287 ILE A C 1
ATOM 2408 O O . ILE A 1 287 ? -2.814 -0.163 27.595 1.00 89.69 287 ILE A O 1
ATOM 2412 N N . LEU A 1 288 ? -3.768 0.052 25.574 1.00 86.94 288 LEU A N 1
ATOM 2413 C CA . LEU A 1 288 ? -2.703 0.869 24.996 1.00 86.94 288 LEU A CA 1
ATOM 2414 C C . LEU A 1 288 ? -2.866 2.344 25.332 1.00 86.94 288 LEU A C 1
ATOM 2416 O O . LEU A 1 288 ? -1.891 3.004 25.678 1.00 86.94 288 LEU A O 1
ATOM 2420 N N . ASN A 1 289 ? -4.088 2.834 25.154 1.00 85.56 289 ASN A N 1
ATOM 2421 C CA . ASN A 1 289 ? -4.473 4.215 25.357 1.00 85.56 289 ASN A CA 1
ATOM 2422 C C . ASN A 1 289 ? -5.900 4.246 25.901 1.00 85.56 289 ASN A C 1
ATOM 2424 O O . ASN A 1 289 ? -6.700 3.368 25.564 1.00 85.56 289 ASN A O 1
ATOM 2428 N N . PHE A 1 290 ? -6.198 5.243 26.727 1.00 86.69 290 PHE A N 1
ATOM 2429 C CA . PHE A 1 290 ? -7.555 5.553 27.140 1.00 86.69 290 PHE A CA 1
ATOM 2430 C C . PHE A 1 290 ? -7.725 7.067 27.206 1.00 86.69 290 PHE A C 1
ATOM 2432 O O . PHE A 1 290 ? -7.223 7.706 28.127 1.00 86.69 290 PHE A O 1
ATOM 2439 N N . GLU A 1 291 ? -8.417 7.620 26.215 1.00 82.81 291 GLU A N 1
ATOM 2440 C CA . GLU A 1 291 ? -8.649 9.057 26.075 1.00 82.81 291 GLU A CA 1
ATOM 2441 C C . GLU A 1 291 ? -10.087 9.311 25.621 1.00 82.81 291 GLU A C 1
ATOM 2443 O O . GLU A 1 291 ? -10.641 8.539 24.836 1.00 82.81 291 GLU A O 1
ATOM 2448 N N . ASP A 1 292 ? -10.705 10.376 26.137 1.00 81.56 292 ASP A N 1
ATOM 2449 C CA . ASP A 1 292 ? -12.052 10.837 25.765 1.00 81.56 292 ASP A CA 1
ATOM 2450 C C . ASP A 1 292 ? -13.122 9.722 25.760 1.00 81.56 292 ASP A C 1
ATOM 2452 O O . ASP A 1 292 ? -13.978 9.634 24.872 1.00 81.56 292 ASP A O 1
ATOM 2456 N N . GLY A 1 293 ? -13.076 8.826 26.752 1.00 84.19 293 GLY A N 1
ATOM 2457 C CA . GLY A 1 293 ? -14.034 7.723 26.854 1.00 84.19 293 GLY A CA 1
ATOM 2458 C C . GLY A 1 293 ? -13.753 6.542 25.915 1.00 84.19 293 GLY A C 1
ATOM 2459 O O . GLY A 1 293 ? -14.636 5.707 25.729 1.00 84.19 293 GLY A O 1
ATOM 2460 N N . ILE A 1 294 ? -12.555 6.445 25.328 1.00 89.44 294 ILE A N 1
ATOM 2461 C CA . ILE A 1 294 ? -12.186 5.401 24.364 1.00 89.44 294 ILE A CA 1
ATOM 2462 C C . ILE A 1 294 ? -10.955 4.639 24.838 1.00 89.44 294 ILE A C 1
ATOM 2464 O O . ILE A 1 294 ? -9.857 5.187 24.837 1.00 89.44 294 ILE A O 1
ATOM 2468 N N . ALA A 1 295 ? -11.116 3.364 25.180 1.00 91.88 295 ALA A N 1
ATOM 2469 C CA . ALA A 1 295 ? -9.998 2.492 25.519 1.00 91.88 295 ALA A CA 1
ATOM 2470 C C . ALA A 1 295 ? -9.597 1.618 24.321 1.00 91.88 295 ALA A C 1
ATOM 2472 O O . ALA A 1 295 ? -10.399 0.821 23.837 1.00 91.88 295 ALA A O 1
ATOM 2473 N N . THR A 1 296 ? -8.346 1.724 23.873 1.00 91.50 296 THR A N 1
ATOM 2474 C CA . THR A 1 296 ? -7.827 1.010 22.694 1.00 91.50 296 THR A CA 1
ATOM 2475 C C . THR A 1 296 ? -6.980 -0.193 23.099 1.00 91.50 296 THR A C 1
ATOM 2477 O O . THR A 1 296 ? -6.058 -0.078 23.912 1.00 91.50 296 THR A O 1
ATOM 2480 N N . VAL A 1 297 ? -7.234 -1.354 22.490 1.00 92.94 297 VAL A N 1
ATOM 2481 C CA . VAL A 1 297 ? -6.483 -2.603 22.712 1.00 92.94 297 VAL A CA 1
ATOM 2482 C C . VAL A 1 297 ? -5.909 -3.167 21.410 1.00 92.94 297 VAL A C 1
ATOM 2484 O O . VAL A 1 297 ? -6.385 -2.866 20.316 1.00 92.94 297 VAL A O 1
ATOM 2487 N N . LYS A 1 298 ? -4.876 -4.017 21.521 1.00 92.25 298 LYS A N 1
ATOM 2488 C CA . LYS A 1 298 ? -4.332 -4.790 20.388 1.00 92.25 298 LYS A CA 1
ATOM 2489 C C . LYS A 1 298 ? -4.974 -6.157 20.314 1.00 92.25 298 LYS A C 1
ATOM 2491 O O . LYS A 1 298 ? -4.987 -6.890 21.299 1.00 92.25 298 LYS A O 1
ATOM 2496 N N . ILE A 1 299 ? -5.358 -6.539 19.109 1.00 92.00 299 ILE A N 1
ATOM 2497 C CA . ILE A 1 299 ? -5.816 -7.883 18.786 1.00 92.00 299 ILE A CA 1
ATOM 2498 C C . ILE A 1 299 ? -4.905 -8.452 17.712 1.00 92.00 299 ILE A C 1
ATOM 2500 O O . ILE A 1 299 ? -4.425 -7.716 16.853 1.00 92.00 299 ILE A O 1
ATOM 2504 N N . SER A 1 300 ? -4.631 -9.756 17.754 1.00 90.19 300 SER A N 1
ATOM 2505 C CA . SER A 1 300 ? -3.852 -10.385 16.692 1.00 90.19 300 SER A CA 1
ATOM 2506 C C . SER A 1 300 ? -4.540 -10.199 15.344 1.00 90.19 300 SER A C 1
ATOM 2508 O O . SER A 1 300 ? -5.719 -10.497 15.191 1.00 90.19 300 SER A O 1
ATOM 2510 N N . ARG A 1 301 ? -3.787 -9.750 14.342 1.00 88.25 301 ARG A N 1
ATOM 2511 C CA . ARG A 1 301 ? -4.286 -9.589 12.975 1.00 88.25 301 ARG A CA 1
ATOM 2512 C C . ARG A 1 301 ? -4.626 -10.930 12.318 1.00 88.25 301 ARG A C 1
ATOM 2514 O O . ARG A 1 301 ? -5.381 -10.957 11.350 1.00 88.25 301 ARG A O 1
ATOM 2521 N N . SER A 1 302 ? -4.071 -12.043 12.815 1.00 88.25 302 SER A N 1
ATOM 2522 C CA . SER A 1 302 ? -4.271 -13.369 12.217 1.00 88.25 302 SER A CA 1
ATOM 2523 C C . SER A 1 302 ? -5.734 -13.793 12.179 1.00 88.25 302 SER A C 1
ATOM 2525 O O . SER A 1 302 ? -6.103 -14.507 11.249 1.00 88.25 302 SER A O 1
ATOM 2527 N N . ILE A 1 303 ? -6.545 -13.295 13.117 1.00 91.31 303 ILE A N 1
ATOM 2528 C CA . ILE A 1 303 ? -7.976 -13.590 13.212 1.00 91.31 303 ILE A CA 1
ATOM 2529 C C . ILE A 1 303 ? -8.718 -13.227 11.921 1.00 91.31 303 ILE A C 1
ATOM 2531 O O . ILE A 1 303 ? -9.671 -13.891 11.554 1.00 91.31 303 ILE A O 1
ATOM 2535 N N . LEU A 1 304 ? -8.239 -12.225 11.173 1.00 89.62 304 LEU A N 1
ATOM 2536 C CA . LEU A 1 304 ? -8.859 -11.748 9.931 1.00 89.62 304 LEU A CA 1
ATOM 2537 C C . LEU A 1 304 ? -8.629 -12.683 8.731 1.00 89.62 304 LEU A C 1
ATOM 2539 O O . LEU A 1 304 ? -8.959 -12.323 7.603 1.00 89.62 304 LEU A O 1
ATOM 2543 N N . ASN A 1 305 ? -8.004 -13.846 8.940 1.00 86.75 305 ASN A N 1
ATOM 2544 C CA . ASN A 1 305 ? -7.798 -14.852 7.896 1.00 86.75 305 ASN A CA 1
ATOM 2545 C C . ASN A 1 305 ? -8.816 -16.000 7.953 1.00 86.75 305 ASN A C 1
ATOM 2547 O O . ASN A 1 305 ? -8.872 -16.782 7.005 1.00 86.75 305 ASN A O 1
ATOM 2551 N N . ASP A 1 306 ? -9.583 -16.130 9.040 1.00 91.00 306 ASP A N 1
ATOM 2552 C CA . ASP A 1 306 ? -10.590 -17.178 9.209 1.00 91.00 306 ASP A CA 1
ATOM 2553 C C . ASP A 1 306 ? -11.843 -16.609 9.878 1.00 91.00 306 ASP A C 1
ATOM 2555 O O . ASP A 1 306 ? -11.780 -16.032 10.961 1.00 91.00 306 ASP A O 1
ATOM 2559 N N . TYR A 1 307 ? -12.995 -16.808 9.239 1.00 93.25 307 TYR A N 1
ATOM 2560 C CA . TYR A 1 307 ? -14.275 -16.299 9.725 1.00 93.25 307 TYR A CA 1
ATOM 2561 C C . TYR A 1 307 ? -14.617 -16.775 11.145 1.00 93.25 307 TYR A C 1
ATOM 2563 O O . TYR A 1 307 ? -15.123 -15.993 11.947 1.00 93.25 307 TYR A O 1
ATOM 2571 N N . ASN A 1 308 ? -14.357 -18.046 11.475 1.00 94.75 308 ASN A N 1
ATOM 2572 C CA . ASN A 1 308 ? -14.731 -18.582 12.785 1.00 94.75 308 ASN A CA 1
ATOM 2573 C C . ASN A 1 308 ? -13.786 -18.067 13.869 1.00 94.75 308 ASN A C 1
ATOM 2575 O O . ASN A 1 308 ? -14.256 -17.685 14.932 1.00 94.75 308 ASN A O 1
ATOM 2579 N N . GLU A 1 309 ? -12.480 -18.001 13.589 1.00 94.88 309 GLU A N 1
ATOM 2580 C CA . GLU A 1 309 ? -11.513 -17.392 14.513 1.00 94.88 309 GLU A CA 1
ATOM 2581 C C . GLU A 1 309 ? -11.853 -15.919 14.770 1.00 94.88 309 GLU A C 1
ATOM 2583 O O . GLU A 1 309 ? -11.859 -15.472 15.916 1.00 94.88 309 GLU A O 1
ATOM 2588 N N . PHE A 1 310 ? -12.201 -15.173 13.717 1.00 95.12 310 PHE A N 1
ATOM 2589 C CA . PHE A 1 310 ? -12.650 -13.792 13.844 1.00 95.12 310 PHE A CA 1
ATOM 2590 C C . PHE A 1 310 ? -13.910 -13.672 14.702 1.00 95.12 310 PHE A C 1
ATOM 2592 O O . PHE A 1 310 ? -13.955 -12.859 15.625 1.00 95.12 310 PHE A O 1
ATOM 2599 N N . LYS A 1 311 ? -14.916 -14.509 14.440 1.00 96.19 311 LYS A N 1
ATOM 2600 C CA . LYS A 1 311 ? -16.178 -14.540 15.184 1.00 96.19 311 LYS A CA 1
ATOM 2601 C C . LYS A 1 311 ? -15.991 -14.888 16.660 1.00 96.19 311 LYS A C 1
ATOM 2603 O O . LYS A 1 311 ? -16.571 -14.216 17.513 1.00 96.19 311 LYS A O 1
ATOM 2608 N N . ASP A 1 312 ? -15.173 -15.896 16.955 1.00 95.88 312 ASP A N 1
ATOM 2609 C CA . ASP A 1 312 ? -14.873 -16.350 18.318 1.00 95.88 312 ASP A CA 1
ATOM 2610 C C . ASP A 1 312 ? -14.176 -15.262 19.151 1.00 95.88 312 ASP A C 1
ATOM 2612 O O . ASP A 1 312 ? -14.245 -15.291 20.378 1.00 95.88 312 ASP A O 1
ATOM 2616 N N . VAL A 1 313 ? -13.529 -14.291 18.496 1.00 95.50 313 VAL A N 1
ATOM 2617 C CA . VAL A 1 313 ? -12.912 -13.123 19.137 1.00 95.50 313 VAL A CA 1
ATOM 2618 C C . VAL A 1 313 ? -13.863 -11.926 19.185 1.00 95.50 313 VAL A C 1
ATOM 2620 O O . VAL A 1 313 ? -13.940 -11.260 20.214 1.00 95.50 313 VAL A O 1
ATOM 2623 N N . LEU A 1 314 ? -14.607 -11.649 18.110 1.00 95.38 314 LEU A N 1
ATOM 2624 C CA . LEU A 1 314 ? -15.464 -10.465 18.023 1.00 95.38 314 LEU A CA 1
ATOM 2625 C C . LEU A 1 314 ? -16.656 -10.522 18.986 1.00 95.38 314 LEU A C 1
ATOM 2627 O O . LEU A 1 314 ? -16.964 -9.514 19.616 1.00 95.38 314 LEU A O 1
ATOM 2631 N N . ILE A 1 315 ? -17.307 -11.681 19.133 1.00 95.12 315 ILE A N 1
ATOM 2632 C CA . ILE A 1 315 ? -18.480 -11.815 20.014 1.00 95.12 315 ILE A CA 1
ATOM 2633 C C . ILE A 1 315 ? -18.134 -11.478 21.478 1.00 95.12 315 ILE A C 1
ATOM 2635 O O . ILE A 1 315 ? -18.796 -10.603 22.034 1.00 95.12 315 ILE A O 1
ATOM 2639 N N . PRO A 1 316 ? -17.089 -12.069 22.097 1.00 95.06 316 PRO A N 1
ATOM 2640 C CA . PRO A 1 316 ? -16.690 -11.698 23.455 1.00 95.06 316 PRO A CA 1
ATOM 2641 C C . PRO A 1 316 ? -16.359 -10.213 23.633 1.00 95.06 316 PRO A C 1
ATOM 2643 O O . PRO A 1 316 ? -16.663 -9.646 24.677 1.00 95.06 316 PRO A O 1
ATOM 2646 N N . LEU A 1 317 ? -15.765 -9.567 22.625 1.00 95.75 317 LEU A N 1
ATOM 2647 C CA . LEU A 1 317 ? -15.463 -8.134 22.689 1.00 95.75 317 LEU A CA 1
ATOM 2648 C C . LEU A 1 317 ? -16.734 -7.282 22.706 1.00 95.75 317 LEU A C 1
ATOM 2650 O O . LEU A 1 317 ? -16.799 -6.300 23.442 1.00 95.75 317 LEU A O 1
ATOM 2654 N N . ILE A 1 318 ? -17.743 -7.660 21.915 1.00 94.88 318 ILE A N 1
ATOM 2655 C CA . ILE A 1 318 ? -19.057 -7.005 21.920 1.00 94.88 318 ILE A CA 1
ATOM 2656 C C . ILE A 1 318 ? -19.736 -7.212 23.277 1.00 94.88 318 ILE A C 1
ATOM 2658 O O . ILE A 1 318 ? -20.190 -6.236 23.871 1.00 94.88 318 ILE A O 1
ATOM 2662 N N . ASP A 1 319 ? -19.755 -8.448 23.787 1.00 94.75 319 ASP A N 1
ATOM 2663 C CA . ASP A 1 319 ? -20.318 -8.775 25.105 1.00 94.75 319 ASP A CA 1
ATOM 2664 C C . ASP A 1 319 ? -19.675 -7.932 26.214 1.00 94.75 319 ASP A C 1
ATOM 2666 O O . ASP A 1 319 ? -20.370 -7.347 27.046 1.00 94.75 319 ASP A O 1
ATOM 2670 N N . ASP A 1 320 ? -18.345 -7.837 26.209 1.00 95.50 320 ASP A N 1
ATOM 2671 C CA . ASP A 1 320 ? -17.601 -7.049 27.185 1.00 95.50 320 ASP A CA 1
ATOM 2672 C C . ASP A 1 320 ? -17.877 -5.548 27.035 1.00 95.50 320 ASP A C 1
ATOM 2674 O O . ASP A 1 320 ? -18.036 -4.860 28.042 1.00 95.50 320 ASP A O 1
ATOM 2678 N N . ALA A 1 321 ? -17.987 -5.033 25.806 1.00 94.31 321 ALA A N 1
ATOM 2679 C CA . ALA A 1 321 ? -18.303 -3.627 25.564 1.00 94.31 321 ALA A CA 1
ATOM 2680 C C . ALA A 1 321 ? -19.707 -3.250 26.065 1.00 94.31 321 ALA A C 1
ATOM 2682 O O . ALA A 1 321 ? -19.875 -2.180 26.661 1.00 94.31 321 ALA A O 1
ATOM 2683 N N . VAL A 1 322 ? -20.702 -4.122 25.851 1.00 92.50 322 VAL A N 1
ATOM 2684 C CA . VAL A 1 322 ? -22.068 -3.939 26.374 1.00 92.50 322 VAL A CA 1
ATOM 2685 C C . VAL A 1 322 ? -22.044 -3.976 27.899 1.00 92.50 322 VAL A C 1
ATOM 2687 O O . VAL A 1 322 ? -22.520 -3.041 28.536 1.00 92.50 322 VAL A O 1
ATOM 2690 N N . TYR A 1 323 ? -21.410 -4.999 28.479 1.00 93.94 323 TYR A N 1
ATOM 2691 C CA . TYR A 1 323 ? -21.279 -5.149 29.928 1.00 93.94 323 TYR A CA 1
ATOM 2692 C C . TYR A 1 323 ? -20.636 -3.922 30.589 1.00 93.94 323 TYR A C 1
ATOM 2694 O O . TYR A 1 323 ? -21.147 -3.430 31.589 1.00 93.94 323 TYR A O 1
ATOM 2702 N N . ILE A 1 324 ? -19.545 -3.392 30.026 1.00 92.94 324 ILE A N 1
ATOM 2703 C CA . ILE A 1 324 ? -18.873 -2.203 30.568 1.00 92.94 324 ILE A CA 1
ATOM 2704 C C . ILE A 1 324 ? -19.810 -0.994 30.565 1.00 92.94 324 ILE A C 1
ATOM 2706 O O . ILE A 1 324 ? -19.881 -0.288 31.568 1.00 92.94 324 ILE A O 1
ATOM 2710 N N . ASN A 1 325 ? -20.527 -0.744 29.465 1.00 90.94 325 ASN A N 1
ATOM 2711 C CA . ASN A 1 325 ? -21.447 0.391 29.394 1.00 90.94 325 ASN A CA 1
ATOM 2712 C C . ASN A 1 325 ? -22.610 0.233 30.386 1.00 90.94 325 ASN A C 1
ATOM 2714 O O . ASN A 1 325 ? -22.894 1.172 31.128 1.00 90.94 325 ASN A O 1
ATOM 2718 N N . ASP A 1 326 ? -23.223 -0.950 30.457 1.00 89.81 326 ASP A N 1
ATOM 2719 C CA . ASP A 1 326 ? -24.334 -1.217 31.376 1.00 89.81 326 ASP A CA 1
ATOM 2720 C C . ASP A 1 326 ? -23.906 -1.072 32.853 1.00 89.81 326 ASP A C 1
ATOM 2722 O O . ASP A 1 326 ? -24.622 -0.458 33.644 1.00 89.81 326 ASP A O 1
ATOM 2726 N N . GLU A 1 327 ? -22.718 -1.557 33.232 1.00 92.00 327 GLU A N 1
ATOM 2727 C CA . GLU A 1 327 ? -22.190 -1.427 34.601 1.00 92.00 327 GLU A CA 1
ATOM 2728 C C . GLU A 1 327 ? -21.879 0.024 34.982 1.00 92.00 327 GLU A C 1
ATOM 2730 O O . GLU A 1 327 ? -22.138 0.446 36.111 1.00 92.00 327 GLU A O 1
ATOM 2735 N N . ILE A 1 328 ? -21.313 0.808 34.058 1.00 90.38 328 ILE A N 1
ATOM 2736 C CA . ILE A 1 328 ? -21.035 2.226 34.309 1.00 90.38 328 ILE A CA 1
ATOM 2737 C C . ILE A 1 328 ? -22.348 2.993 34.503 1.00 90.38 328 ILE A C 1
ATOM 2739 O O . ILE A 1 328 ? -22.467 3.752 35.467 1.00 90.38 328 ILE A O 1
ATOM 2743 N N . ILE A 1 329 ? -23.355 2.738 33.666 1.00 87.44 329 ILE A N 1
ATOM 2744 C CA . ILE A 1 329 ? -24.690 3.333 33.818 1.00 87.44 329 ILE A CA 1
ATOM 2745 C C . ILE A 1 329 ? -25.338 2.899 35.143 1.00 87.44 329 ILE A C 1
ATOM 2747 O O . ILE A 1 329 ? -25.943 3.719 35.832 1.00 87.44 329 ILE A O 1
ATOM 2751 N N . GLU A 1 330 ? -25.197 1.638 35.563 1.00 88.44 330 GLU A N 1
ATOM 2752 C CA . GLU A 1 330 ? -25.759 1.170 36.838 1.00 88.44 330 GLU A CA 1
ATOM 2753 C C . GLU A 1 330 ? -25.136 1.884 38.052 1.00 88.44 330 GLU A C 1
ATOM 2755 O O . GLU A 1 330 ? -25.846 2.244 38.997 1.00 88.44 330 GLU A O 1
ATOM 2760 N N . ILE A 1 331 ? -23.819 2.107 38.037 1.00 86.88 331 ILE A N 1
ATOM 2761 C CA . ILE A 1 331 ? -23.089 2.720 39.157 1.00 86.88 331 ILE A CA 1
ATOM 2762 C C . ILE A 1 331 ? -23.336 4.231 39.230 1.00 86.88 331 ILE A C 1
ATOM 2764 O O . ILE A 1 331 ? -23.546 4.766 40.324 1.00 86.88 331 ILE A O 1
ATOM 2768 N N . PHE A 1 332 ? -23.291 4.919 38.089 1.00 85.50 332 PHE A N 1
ATOM 2769 C CA . PHE A 1 332 ? -23.289 6.384 38.024 1.00 85.50 332 PHE A CA 1
ATOM 2770 C C . PHE A 1 332 ? -24.643 6.984 37.603 1.00 85.50 332 PHE A C 1
ATOM 2772 O O . PHE A 1 332 ? -24.828 8.203 37.687 1.00 85.50 332 PHE A O 1
ATOM 2779 N N . GLY A 1 333 ? -25.615 6.138 37.249 1.00 73.12 333 GLY A N 1
ATOM 2780 C CA . GLY A 1 333 ? -26.939 6.516 36.759 1.00 73.12 333 GLY A CA 1
ATOM 2781 C C . GLY A 1 333 ? -26.968 6.742 35.246 1.00 73.12 333 GLY A C 1
ATOM 2782 O O . GLY A 1 333 ? -25.939 6.944 34.619 1.00 73.12 333 GLY A O 1
ATOM 2783 N N . ASP A 1 334 ? -28.167 6.724 34.668 1.00 65.69 334 ASP A N 1
ATOM 2784 C CA . ASP A 1 334 ? -28.400 7.188 33.299 1.00 65.69 334 ASP A CA 1
ATOM 2785 C C . ASP A 1 334 ? -28.811 8.665 33.374 1.00 65.69 334 ASP A C 1
ATOM 2787 O O . ASP A 1 334 ? -29.690 9.024 34.171 1.00 65.69 334 ASP A O 1
ATOM 2791 N N . ILE A 1 335 ? -28.183 9.538 32.590 1.00 55.69 335 ILE A N 1
ATOM 2792 C CA . ILE A 1 335 ? -28.677 10.907 32.429 1.00 55.69 335 ILE A CA 1
ATOM 2793 C C . ILE A 1 335 ? -29.657 10.846 31.261 1.00 55.69 335 ILE A C 1
ATOM 2795 O O . ILE A 1 335 ? -29.276 11.030 30.110 1.00 55.69 335 ILE A O 1
ATOM 2799 N N . GLU A 1 336 ? -30.922 10.526 31.563 1.00 47.47 336 GLU A N 1
ATOM 2800 C CA . GLU A 1 336 ? -32.011 10.671 30.589 1.00 47.47 336 GLU A CA 1
ATOM 2801 C C . GLU A 1 336 ? -31.954 12.089 29.982 1.00 47.47 336 GLU A C 1
ATOM 2803 O O . GLU A 1 336 ? -31.906 13.073 30.729 1.00 47.47 336 GLU A O 1
ATOM 2808 N N . GLU A 1 337 ? -31.939 12.167 28.644 1.00 42.75 337 GLU A N 1
ATOM 2809 C CA . GLU A 1 337 ? -31.962 13.414 27.851 1.00 42.75 337 GLU A CA 1
ATOM 2810 C C . GLU A 1 337 ? -33.023 14.436 28.297 1.00 42.75 337 GLU A C 1
ATOM 2812 O O . GLU A 1 337 ? -34.208 14.060 28.494 1.00 42.75 337 GLU A O 1
#

InterPro domains:
  IPR011856 tRNA endonuclease-like domain superfamily [G3DSA:3.40.1350.10] (1-137)

Organism: Crassaminicella thermophila (NCBI:txid2599308)

pLDDT: mean 84.04, std 13.78, range [36.75, 98.38]